Protein AF-V4XWU7-F1 (afdb_monomer_lite)

Structure (mmCIF, N/CA/C/O backbone):
data_AF-V4XWU7-F1
#
_entry.id   AF-V4XWU7-F1
#
loop_
_atom_site.group_PDB
_atom_site.id
_atom_site.type_symbol
_atom_site.label_atom_id
_atom_site.label_alt_id
_atom_site.label_comp_id
_atom_site.label_asym_id
_atom_site.label_entity_id
_atom_site.label_seq_id
_atom_site.pdbx_PDB_ins_code
_atom_site.Cartn_x
_atom_site.Cartn_y
_atom_site.Cartn_z
_atom_site.occupancy
_atom_site.B_iso_or_equiv
_atom_site.auth_seq_id
_atom_site.auth_comp_id
_atom_site.auth_asym_id
_atom_site.auth_atom_id
_atom_site.pdbx_PDB_model_num
ATOM 1 N N . MET A 1 1 ? 18.653 9.242 -9.261 1.00 86.69 1 MET A N 1
ATOM 2 C CA . MET A 1 1 ? 18.581 7.774 -9.126 1.00 86.69 1 MET A CA 1
ATOM 3 C C . MET A 1 1 ? 18.713 7.185 -10.512 1.00 86.69 1 MET A C 1
ATOM 5 O O . MET A 1 1 ? 18.090 7.749 -11.410 1.00 86.69 1 MET A O 1
ATOM 9 N N . PRO A 1 2 ? 19.564 6.170 -10.703 1.00 91.38 2 PRO A N 1
ATOM 10 C CA . PRO A 1 2 ? 19.744 5.544 -12.007 1.00 91.38 2 PRO A CA 1
ATOM 11 C C . PRO A 1 2 ? 18.453 4.851 -12.458 1.00 91.38 2 PRO A C 1
ATOM 13 O O . PRO A 1 2 ? 17.767 4.203 -11.669 1.00 91.38 2 PRO A O 1
ATOM 16 N N . ILE A 1 3 ? 18.109 5.056 -13.726 1.00 91.94 3 ILE A N 1
ATOM 17 C CA . ILE A 1 3 ? 17.060 4.306 -14.421 1.00 91.94 3 ILE A CA 1
ATOM 18 C C . ILE A 1 3 ? 17.580 2.880 -14.641 1.00 91.94 3 ILE A C 1
ATOM 20 O O . ILE A 1 3 ? 18.788 2.700 -14.802 1.00 91.94 3 ILE A O 1
ATOM 24 N N . ASP A 1 4 ? 16.691 1.889 -14.617 1.00 90.94 4 ASP A N 1
ATOM 25 C CA . ASP A 1 4 ? 17.085 0.498 -14.848 1.00 90.94 4 ASP A CA 1
ATOM 26 C C . ASP A 1 4 ? 17.698 0.348 -16.262 1.00 90.94 4 ASP A C 1
ATOM 28 O O . ASP A 1 4 ? 17.066 0.737 -17.251 1.00 90.94 4 ASP A O 1
ATOM 32 N N . PRO A 1 5 ? 18.938 -0.166 -16.389 1.00 86.56 5 PRO A N 1
ATOM 33 C CA . PRO A 1 5 ? 19.609 -0.297 -17.681 1.00 86.56 5 PRO A CA 1
ATOM 34 C C . PRO A 1 5 ? 18.972 -1.355 -18.594 1.00 86.56 5 PRO A C 1
ATOM 36 O O . PRO A 1 5 ? 19.267 -1.369 -19.787 1.00 86.56 5 PRO A O 1
ATOM 39 N N . SER A 1 6 ? 18.122 -2.234 -18.055 1.00 85.38 6 SER A N 1
ATOM 40 C CA . SER A 1 6 ? 17.373 -3.246 -18.805 1.00 85.38 6 SER A CA 1
ATOM 41 C C . SER A 1 6 ? 16.071 -2.721 -19.409 1.00 85.38 6 SER A C 1
ATOM 43 O O . SER A 1 6 ? 15.356 -3.485 -20.056 1.00 85.38 6 SER A O 1
ATOM 45 N N . LEU A 1 7 ? 15.750 -1.433 -19.224 1.00 86.75 7 LEU A N 1
ATOM 46 C CA . LEU A 1 7 ? 14.539 -0.873 -19.807 1.00 86.75 7 LEU A CA 1
ATOM 47 C C . LEU A 1 7 ? 14.526 -0.989 -21.331 1.00 86.75 7 LEU A C 1
ATOM 49 O O . LEU A 1 7 ? 15.561 -0.819 -21.979 1.00 86.75 7 LEU A O 1
ATOM 53 N N . PRO A 1 8 ? 13.340 -1.204 -21.920 1.00 74.50 8 PRO A N 1
ATOM 54 C CA . PRO A 1 8 ? 13.208 -1.499 -23.335 1.00 74.50 8 PRO A CA 1
ATOM 55 C C . PRO A 1 8 ? 13.230 -0.217 -24.171 1.00 74.50 8 PRO A C 1
ATOM 57 O O . PRO A 1 8 ? 12.230 0.203 -24.755 1.00 74.50 8 PRO A O 1
ATOM 60 N N . VAL A 1 9 ? 14.382 0.445 -24.181 1.00 77.25 9 VAL A N 1
ATOM 61 C CA . VAL A 1 9 ? 14.649 1.622 -25.007 1.00 77.25 9 VAL A CA 1
ATOM 62 C C . VAL A 1 9 ? 15.080 1.205 -26.406 1.00 77.25 9 VAL A C 1
ATOM 64 O O . VAL A 1 9 ? 15.796 0.221 -26.577 1.00 77.25 9 VAL A O 1
ATOM 67 N N . ASP A 1 10 ? 14.667 1.973 -27.413 1.00 74.00 10 ASP A N 1
ATOM 68 C CA . ASP A 1 10 ? 15.159 1.795 -28.778 1.00 74.00 10 ASP A CA 1
ATOM 69 C C . ASP A 1 10 ? 16.662 2.109 -28.821 1.00 74.00 10 ASP A C 1
ATOM 71 O O . ASP A 1 10 ? 17.042 3.256 -28.561 1.00 74.00 10 ASP A O 1
ATOM 75 N N . PRO A 1 11 ? 17.532 1.143 -29.171 1.00 74.56 11 PRO A N 1
ATOM 76 C CA . PRO A 1 11 ? 18.972 1.381 -29.248 1.00 74.56 11 PRO A CA 1
ATOM 77 C C . PRO A 1 11 ? 19.352 2.410 -30.326 1.00 74.56 11 PRO A C 1
ATOM 79 O O . PRO A 1 11 ? 20.454 2.956 -30.288 1.00 74.56 11 PRO A O 1
ATOM 82 N N . ASN A 1 12 ? 18.455 2.700 -31.275 1.00 76.19 12 ASN A N 1
ATOM 83 C CA . ASN A 1 12 ? 18.637 3.728 -32.299 1.00 76.19 12 ASN A CA 1
ATOM 84 C C . ASN A 1 12 ? 18.203 5.126 -31.834 1.00 76.19 12 ASN A C 1
ATOM 86 O O . ASN A 1 12 ? 18.390 6.092 -32.576 1.00 76.19 12 ASN A O 1
ATOM 90 N N . VAL A 1 13 ? 17.634 5.255 -30.630 1.00 76.00 13 VAL A N 1
ATOM 91 C CA . VAL A 1 13 ? 17.242 6.531 -30.023 1.00 76.00 13 VAL A CA 1
ATOM 92 C C . VAL A 1 13 ? 18.256 6.880 -28.928 1.00 76.00 13 VAL A C 1
ATOM 94 O O . VAL A 1 13 ? 18.185 6.335 -27.829 1.00 76.00 13 VAL A O 1
ATOM 97 N N . PRO A 1 14 ? 19.195 7.812 -29.185 1.00 72.44 14 PRO A N 1
ATOM 98 C CA . PRO A 1 14 ? 20.290 8.109 -28.256 1.00 72.44 14 PRO A CA 1
ATOM 99 C C . PRO A 1 14 ? 19.843 8.717 -26.919 1.00 72.44 14 PRO A C 1
ATOM 101 O O . PRO A 1 14 ? 20.587 8.661 -25.944 1.00 72.44 14 PRO A O 1
ATOM 104 N N . ASP A 1 15 ? 18.654 9.326 -26.884 1.00 79.88 15 ASP A N 1
ATOM 105 C CA . ASP A 1 15 ? 18.051 9.920 -25.691 1.00 79.88 15 ASP A CA 1
ATOM 106 C C . ASP A 1 15 ? 16.557 9.582 -25.647 1.00 79.88 15 ASP A C 1
ATOM 108 O O . ASP A 1 15 ? 15.714 10.234 -26.272 1.00 79.88 15 ASP A O 1
ATOM 112 N N . GLY A 1 16 ? 16.227 8.493 -24.956 1.00 80.31 16 GLY A N 1
ATOM 113 C CA . GLY A 1 16 ? 14.845 8.087 -24.753 1.00 80.31 16 GLY A CA 1
ATOM 114 C C . GLY A 1 16 ? 14.100 9.100 -23.879 1.00 80.31 16 GLY A C 1
ATOM 115 O O . GLY A 1 16 ? 14.550 9.462 -22.793 1.00 80.31 16 GLY A O 1
ATOM 116 N N . PHE A 1 17 ? 12.896 9.495 -24.299 1.00 85.94 17 PHE A N 1
ATOM 117 C CA . PHE A 1 17 ? 12.036 10.383 -23.507 1.00 85.94 17 PHE A CA 1
ATOM 118 C C . PHE A 1 17 ? 10.613 9.847 -23.343 1.00 85.94 17 PHE A C 1
ATOM 120 O O . PHE A 1 17 ? 10.107 9.764 -22.219 1.00 85.94 17 PHE A O 1
ATOM 127 N N . VAL A 1 18 ? 9.964 9.508 -24.461 1.00 84.38 18 VAL A N 1
ATOM 128 C CA . VAL A 1 18 ? 8.529 9.183 -24.522 1.00 84.38 18 VAL A CA 1
ATOM 129 C C . VAL A 1 18 ? 8.225 7.821 -23.904 1.00 84.38 18 VAL A C 1
ATOM 131 O O . VAL A 1 18 ? 7.369 7.697 -23.029 1.00 84.38 18 VAL A O 1
ATOM 134 N N . ASP A 1 19 ? 8.954 6.798 -24.332 1.00 81.44 19 ASP A N 1
ATOM 135 C CA . ASP A 1 19 ? 8.630 5.416 -24.006 1.00 81.44 19 ASP A CA 1
ATOM 136 C C . ASP A 1 19 ? 9.612 4.817 -23.030 1.00 81.44 19 ASP A C 1
ATOM 138 O O . ASP A 1 19 ? 10.815 5.008 -23.154 1.00 81.44 19 ASP A O 1
ATOM 142 N N . PHE A 1 20 ? 9.060 4.102 -22.050 1.00 83.94 20 PHE A N 1
ATOM 143 C CA . PHE A 1 20 ? 9.810 3.233 -21.143 1.00 83.94 20 PHE A CA 1
ATOM 144 C C . PHE A 1 20 ? 10.934 3.904 -20.340 1.00 83.94 20 PHE A C 1
ATOM 146 O O . PHE A 1 20 ? 11.674 3.233 -19.647 1.00 83.94 20 PHE A O 1
ATOM 153 N N . VAL A 1 21 ? 10.988 5.237 -20.335 1.00 86.62 21 VAL A N 1
ATOM 154 C CA . VAL A 1 21 ? 11.943 6.054 -19.573 1.00 86.62 21 VAL A CA 1
ATOM 155 C C . VAL A 1 21 ? 11.222 7.236 -18.915 1.00 86.62 21 VAL A C 1
ATOM 157 O O . VAL A 1 21 ? 10.139 7.061 -18.354 1.00 86.62 21 VAL A O 1
ATOM 160 N N . ARG A 1 22 ? 11.796 8.447 -18.969 1.00 87.75 22 ARG A N 1
ATOM 161 C CA . ARG A 1 22 ? 11.382 9.631 -18.210 1.00 87.75 22 ARG A CA 1
ATOM 162 C C . ARG A 1 22 ? 9.888 9.936 -18.269 1.00 87.75 22 ARG A C 1
ATOM 164 O O . ARG A 1 22 ? 9.239 9.939 -17.227 1.00 87.75 22 ARG A O 1
ATOM 171 N N . SER A 1 23 ? 9.330 10.214 -19.445 1.00 90.00 23 SER A N 1
ATOM 172 C CA . SER A 1 23 ? 7.902 10.556 -19.518 1.00 90.00 23 SER A CA 1
ATOM 173 C C . SER A 1 23 ? 6.999 9.323 -19.386 1.00 90.00 23 SER A C 1
ATOM 175 O O . SER A 1 23 ? 5.862 9.447 -18.926 1.00 90.00 23 SER A O 1
ATOM 177 N N . GLY A 1 24 ? 7.535 8.130 -19.674 1.00 89.62 24 GLY A N 1
ATOM 178 C CA . GLY A 1 24 ? 6.869 6.846 -19.479 1.00 89.62 24 GLY A CA 1
ATOM 179 C C . GLY A 1 24 ? 6.373 6.680 -18.044 1.00 89.62 24 GLY A C 1
ATOM 180 O O . GLY A 1 24 ? 5.162 6.687 -17.815 1.00 89.62 24 GLY A O 1
ATOM 181 N N . TYR A 1 25 ? 7.279 6.629 -17.060 1.00 93.62 25 TYR A N 1
ATOM 182 C CA . TYR A 1 25 ? 6.853 6.471 -15.664 1.00 93.62 25 TYR A CA 1
ATOM 183 C C . TYR A 1 25 ? 6.081 7.690 -15.149 1.00 93.62 25 TYR A C 1
ATOM 185 O O . TYR A 1 25 ? 5.123 7.529 -14.397 1.00 93.62 25 TYR A O 1
ATOM 193 N N . GLN A 1 26 ? 6.448 8.910 -15.563 1.00 94.94 26 GLN A N 1
ATOM 194 C CA . GLN A 1 26 ? 5.761 10.132 -15.123 1.00 94.94 26 GLN A CA 1
ATOM 195 C C . GLN A 1 26 ? 4.280 10.126 -15.511 1.00 94.94 26 GLN A C 1
ATOM 197 O O . GLN A 1 26 ? 3.432 10.479 -14.692 1.00 94.94 26 GLN A O 1
ATOM 202 N N . SER A 1 27 ? 3.964 9.685 -16.733 1.00 94.75 27 SER A N 1
ATOM 203 C CA . SER A 1 27 ? 2.581 9.555 -17.191 1.00 94.75 27 SER A CA 1
ATOM 204 C C . SER A 1 27 ? 1.817 8.481 -16.410 1.00 94.75 27 SER A C 1
ATOM 206 O O . SER A 1 27 ? 0.664 8.697 -16.036 1.00 94.75 27 SER A O 1
ATOM 208 N N . LEU A 1 28 ? 2.472 7.359 -16.087 1.00 95.69 28 LEU A N 1
ATOM 209 C CA . LEU A 1 28 ? 1.859 6.255 -15.353 1.00 95.69 28 LEU A CA 1
ATOM 210 C C . LEU A 1 28 ? 1.545 6.622 -13.900 1.00 95.69 28 LEU A C 1
ATOM 212 O O . LEU A 1 28 ? 0.450 6.312 -13.442 1.00 95.69 28 LEU A O 1
ATOM 216 N N . LEU A 1 29 ? 2.444 7.318 -13.193 1.00 95.38 29 LEU A N 1
ATOM 217 C CA . LEU A 1 29 ? 2.278 7.647 -11.766 1.00 95.38 29 LEU A CA 1
ATOM 218 C C . LEU A 1 29 ? 0.993 8.431 -11.458 1.00 95.38 29 LEU A C 1
ATOM 220 O O . LEU A 1 29 ? 0.392 8.232 -10.403 1.00 95.38 29 LEU A O 1
ATOM 224 N N . GLY A 1 30 ? 0.581 9.321 -12.364 1.00 93.12 30 GLY A N 1
ATOM 225 C CA . GLY A 1 30 ? -0.702 10.023 -12.273 1.00 93.12 30 GLY A CA 1
ATOM 226 C C . GLY A 1 30 ? -1.835 9.293 -12.999 1.00 93.12 30 GLY A C 1
ATOM 227 O O . GLY A 1 30 ? -2.954 9.219 -12.491 1.00 93.12 30 GLY A O 1
ATOM 228 N N . GLY A 1 31 ? -1.552 8.732 -14.179 1.00 95.44 31 GLY A N 1
ATOM 229 C CA . GLY A 1 31 ? -2.554 8.127 -15.060 1.00 95.44 31 GLY A CA 1
ATOM 230 C C . GLY A 1 31 ? -3.194 6.852 -14.509 1.00 95.44 31 GLY A C 1
ATOM 231 O O . GLY A 1 31 ? -4.349 6.567 -14.818 1.00 95.44 31 GLY A O 1
ATOM 232 N N . ILE A 1 32 ? -2.494 6.111 -13.644 1.00 97.31 32 ILE A N 1
ATOM 233 C CA . ILE A 1 32 ? -3.005 4.861 -13.062 1.00 97.31 32 ILE A CA 1
ATOM 234 C C . ILE A 1 32 ? -4.132 5.073 -12.035 1.00 97.31 32 ILE A C 1
ATOM 236 O O . ILE A 1 32 ? -4.815 4.109 -11.671 1.00 97.31 32 ILE A O 1
ATOM 240 N N . PHE A 1 33 ? -4.365 6.317 -11.585 1.00 96.69 33 PHE A N 1
ATOM 241 C CA . PHE A 1 33 ? -5.225 6.613 -10.437 1.00 96.69 33 PHE A CA 1
ATOM 242 C C . PHE A 1 33 ? -6.624 6.008 -10.527 1.00 96.69 33 PHE A C 1
ATOM 244 O O . PHE A 1 33 ? -7.059 5.295 -9.623 1.00 96.69 33 PHE A O 1
ATOM 251 N N . GLN A 1 34 ? -7.321 6.259 -11.636 1.00 96.81 34 GLN A N 1
ATOM 252 C CA . GLN A 1 34 ? -8.695 5.788 -11.819 1.00 96.81 34 GLN A CA 1
ATOM 253 C C . GLN A 1 34 ? -8.774 4.258 -11.786 1.00 96.81 34 GLN A C 1
ATOM 255 O O . GLN A 1 34 ? -9.641 3.697 -11.119 1.00 96.81 34 GLN A O 1
ATOM 260 N N . THR A 1 35 ? -7.828 3.571 -12.430 1.00 96.50 35 THR A N 1
ATOM 261 C CA . THR A 1 35 ? -7.795 2.106 -12.491 1.00 96.50 35 THR A CA 1
ATOM 262 C C . THR A 1 35 ? -7.664 1.492 -11.099 1.00 96.50 35 THR A C 1
ATOM 264 O O . THR A 1 35 ? -8.468 0.638 -10.714 1.00 96.50 35 THR A O 1
ATOM 267 N N . HIS A 1 36 ? -6.692 1.946 -10.303 1.00 96.75 36 HIS A N 1
ATOM 268 C CA . HIS A 1 36 ? -6.470 1.357 -8.983 1.00 96.75 36 HIS A CA 1
ATOM 269 C C . HIS A 1 36 ? -7.502 1.825 -7.943 1.00 96.75 36 HIS A C 1
ATOM 271 O O . HIS A 1 36 ? -7.884 1.055 -7.057 1.00 96.75 36 HIS A O 1
ATOM 277 N N . ALA A 1 37 ? -8.016 3.055 -8.059 1.00 97.12 37 ALA A N 1
ATOM 278 C CA . ALA A 1 37 ? -9.082 3.554 -7.194 1.00 97.12 37 ALA A CA 1
ATOM 279 C C . ALA A 1 37 ? -10.394 2.789 -7.420 1.00 97.12 37 ALA A C 1
ATOM 281 O O . ALA A 1 37 ? -11.034 2.388 -6.446 1.00 97.12 37 ALA A O 1
ATOM 282 N N . HIS A 1 38 ? -10.765 2.506 -8.674 1.00 97.38 38 HIS A N 1
ATOM 283 C CA . HIS A 1 38 ? -11.950 1.705 -8.990 1.00 97.38 38 HIS A CA 1
ATOM 284 C C . HIS A 1 38 ? -11.868 0.289 -8.422 1.00 97.38 38 HIS A C 1
ATOM 286 O O . HIS A 1 38 ? -12.838 -0.178 -7.823 1.00 97.38 38 HIS A O 1
ATOM 292 N N . ALA A 1 39 ? -10.712 -0.372 -8.529 1.00 95.31 39 ALA A N 1
ATOM 293 C CA . ALA A 1 39 ? -10.517 -1.683 -7.917 1.00 95.31 39 ALA A CA 1
ATOM 294 C C . ALA A 1 39 ? -10.698 -1.622 -6.389 1.00 95.31 39 ALA A C 1
ATOM 296 O O . ALA A 1 39 ? -11.457 -2.409 -5.817 1.00 95.31 39 ALA A O 1
ATOM 297 N N . ALA A 1 40 ? -10.080 -0.639 -5.722 1.00 97.19 40 ALA A N 1
ATOM 298 C CA . ALA A 1 40 ? -10.254 -0.441 -4.284 1.00 97.19 40 ALA A CA 1
ATOM 299 C C . ALA A 1 40 ? -11.730 -0.201 -3.911 1.00 97.19 40 ALA A C 1
ATOM 301 O O . ALA A 1 40 ? -12.226 -0.793 -2.951 1.00 97.19 40 ALA A O 1
ATOM 302 N N . TRP A 1 41 ? -12.451 0.623 -4.678 1.00 98.25 41 TRP A N 1
ATOM 303 C CA . TRP A 1 41 ? -13.871 0.913 -4.447 1.00 98.25 41 TRP A CA 1
ATOM 304 C C . TRP A 1 41 ? -14.762 -0.307 -4.653 1.00 98.25 41 TRP A C 1
ATOM 306 O O . TRP A 1 41 ? -15.678 -0.535 -3.859 1.00 98.25 41 TRP A O 1
ATOM 316 N N . TYR A 1 42 ? -14.479 -1.117 -5.673 1.00 97.50 42 TYR A N 1
ATOM 317 C CA . TYR A 1 42 ? -15.190 -2.366 -5.907 1.00 97.50 42 TYR A CA 1
ATOM 318 C C . TYR A 1 42 ? -15.059 -3.297 -4.698 1.00 97.50 42 TYR A C 1
ATOM 320 O O . TYR A 1 42 ? -16.068 -3.749 -4.151 1.00 97.50 42 TYR A O 1
ATOM 328 N N . HIS A 1 43 ? -13.839 -3.504 -4.201 1.00 96.25 43 HIS A N 1
ATOM 329 C CA . HIS A 1 43 ? -13.615 -4.326 -3.013 1.00 96.25 43 HIS A CA 1
ATOM 330 C C . HIS A 1 43 ? -14.293 -3.759 -1.764 1.00 96.25 43 HIS A C 1
ATOM 332 O O . HIS A 1 43 ? -14.954 -4.503 -1.035 1.00 96.25 43 HIS A O 1
ATOM 338 N N . LYS A 1 44 ? -14.206 -2.443 -1.547 1.00 98.12 44 LYS A N 1
ATOM 339 C CA . LYS A 1 44 ? -14.847 -1.782 -0.403 1.00 98.12 44 LYS A CA 1
ATOM 340 C C . LYS A 1 44 ? -16.356 -1.997 -0.395 1.00 98.12 44 LYS A C 1
ATOM 342 O O . LYS A 1 44 ? -16.900 -2.431 0.617 1.00 98.12 44 LYS A O 1
ATOM 347 N N . TRP A 1 45 ? -17.031 -1.718 -1.506 1.00 98.12 45 TRP A N 1
ATOM 348 C CA . TRP A 1 45 ? -18.492 -1.618 -1.530 1.00 98.12 45 TRP A CA 1
ATOM 349 C C . TRP A 1 45 ? -19.195 -2.875 -2.026 1.00 98.12 45 TRP A C 1
ATOM 351 O O . TRP A 1 45 ? -20.222 -3.275 -1.472 1.00 98.12 45 TRP A O 1
ATOM 361 N N . ARG A 1 46 ? -18.662 -3.509 -3.070 1.00 97.88 46 ARG A N 1
ATOM 362 C CA . ARG A 1 46 ? -19.317 -4.645 -3.727 1.00 97.88 46 ARG A CA 1
ATOM 363 C C . ARG A 1 46 ? -18.973 -5.963 -3.058 1.00 97.88 46 ARG A C 1
ATOM 365 O O . ARG A 1 46 ? -19.849 -6.818 -2.967 1.00 97.88 46 ARG A O 1
ATOM 372 N N . VAL A 1 47 ? -17.766 -6.083 -2.509 1.00 96.12 47 VAL A N 1
ATOM 373 C CA . VAL A 1 47 ? -17.297 -7.335 -1.905 1.00 96.12 47 VAL A CA 1
ATOM 374 C C . VAL A 1 47 ? -17.391 -7.296 -0.378 1.00 96.12 47 VAL A C 1
ATOM 376 O O . VAL A 1 47 ? -18.258 -7.953 0.191 1.00 96.12 47 VAL A O 1
ATOM 379 N N . HIS A 1 48 ? -16.540 -6.515 0.294 1.00 96.56 48 HIS A N 1
ATOM 380 C CA . HIS A 1 48 ? -16.222 -6.770 1.703 1.00 96.56 48 HIS A CA 1
ATOM 381 C C . HIS A 1 48 ? -17.023 -5.942 2.711 1.00 96.56 48 HIS A C 1
ATOM 383 O O . HIS A 1 48 ? -17.373 -6.468 3.762 1.00 96.56 48 HIS A O 1
ATOM 389 N N . ARG A 1 49 ? -17.284 -4.652 2.442 1.00 97.88 49 ARG A N 1
ATOM 390 C CA . ARG A 1 49 ? -18.000 -3.730 3.357 1.00 97.88 49 ARG A CA 1
ATOM 391 C C . ARG A 1 49 ? -17.503 -3.796 4.812 1.00 97.88 49 ARG A C 1
ATOM 393 O O . ARG A 1 49 ? -18.282 -3.735 5.758 1.00 97.88 49 ARG A O 1
ATOM 400 N N . ARG A 1 50 ? -16.185 -3.944 4.988 1.00 97.75 50 ARG A N 1
ATOM 401 C CA . ARG A 1 50 ? -15.554 -4.120 6.304 1.00 97.75 50 ARG A CA 1
ATOM 402 C C . ARG A 1 50 ? -15.713 -2.850 7.162 1.00 97.75 50 ARG A C 1
ATOM 404 O O . ARG A 1 50 ? -15.383 -1.776 6.643 1.00 97.75 50 ARG A O 1
ATOM 411 N N . PRO A 1 51 ? -16.129 -2.956 8.443 1.00 97.94 51 PRO A N 1
ATOM 412 C CA . PRO A 1 51 ? -16.121 -1.822 9.374 1.00 97.94 51 PRO A CA 1
ATOM 413 C C . PRO A 1 51 ? -14.697 -1.291 9.574 1.00 97.94 51 PRO A C 1
ATOM 415 O O . PRO A 1 51 ? -13.730 -2.014 9.317 1.00 97.94 51 PRO A O 1
ATOM 418 N N . ARG A 1 52 ? -14.554 -0.037 9.998 1.00 98.62 52 ARG A N 1
ATOM 419 C CA . ARG A 1 52 ? -13.265 0.577 10.322 1.00 98.62 52 ARG A CA 1
ATOM 420 C C . ARG A 1 52 ? -12.844 0.206 11.752 1.00 98.62 52 ARG A C 1
ATOM 422 O O . ARG A 1 52 ? -13.618 -0.368 12.529 1.00 98.62 52 ARG A O 1
ATOM 429 N N . PRO A 1 53 ? -11.577 0.478 12.114 1.00 98.38 53 PRO A N 1
ATOM 430 C CA . PRO A 1 53 ? -11.107 0.206 13.466 1.00 98.38 53 PRO A CA 1
ATOM 431 C C . PRO A 1 53 ? -11.878 0.975 14.545 1.00 98.38 53 PRO A C 1
ATOM 433 O O . PRO A 1 53 ? -12.046 0.443 15.639 1.00 98.38 53 PRO A O 1
ATOM 436 N N . GLU A 1 54 ? -12.384 2.174 14.249 1.00 98.25 54 GLU A N 1
ATOM 437 C CA . GLU A 1 54 ? -13.146 2.987 15.204 1.00 98.25 54 GLU A CA 1
ATOM 438 C C . GLU A 1 54 ? -14.512 2.389 15.561 1.00 98.25 54 GLU A C 1
ATOM 440 O O . GLU A 1 54 ? -14.844 2.341 16.746 1.00 98.25 54 GLU A O 1
ATOM 445 N N . GLU A 1 55 ? -15.270 1.821 14.612 1.00 97.75 55 GLU A N 1
ATOM 446 C CA . GLU A 1 55 ? -16.535 1.156 14.954 1.00 97.75 55 GLU A CA 1
ATOM 447 C C . GLU A 1 55 ? -16.278 -0.162 15.682 1.00 97.75 55 GLU A C 1
ATOM 449 O O . GLU A 1 55 ? -17.036 -0.527 16.581 1.00 97.75 55 GLU A O 1
ATOM 454 N N . TYR A 1 56 ? -15.194 -0.875 15.350 1.00 97.56 56 TYR A N 1
ATOM 455 C CA . TYR A 1 56 ? -14.793 -2.044 16.134 1.00 97.56 56 TYR A CA 1
ATOM 456 C C . TYR A 1 56 ? -14.384 -1.647 17.564 1.00 97.56 56 TYR A C 1
ATOM 458 O O . TYR A 1 56 ? -14.781 -2.314 18.517 1.00 97.56 56 TYR A O 1
ATOM 466 N N . GLY A 1 57 ? -13.667 -0.532 17.736 1.00 97.38 57 GLY A N 1
ATOM 467 C CA . GLY A 1 57 ? -13.361 0.057 19.044 1.00 97.38 57 GLY A CA 1
ATOM 468 C C . GLY A 1 57 ? -14.618 0.448 19.829 1.00 97.38 57 GLY A C 1
ATOM 469 O O . GLY A 1 57 ? -14.687 0.206 21.031 1.00 97.38 57 GLY A O 1
ATOM 470 N N . GLY A 1 58 ? -15.652 0.955 19.151 1.00 97.62 58 GLY A N 1
ATOM 471 C CA . GLY A 1 58 ? -16.976 1.184 19.737 1.00 97.62 58 GLY A CA 1
ATOM 472 C C . GLY A 1 58 ? -17.609 -0.095 20.290 1.00 97.62 58 GLY A C 1
ATOM 473 O O . GLY A 1 58 ? -18.104 -0.110 21.415 1.00 97.62 58 GLY A O 1
ATOM 474 N N . ARG A 1 59 ? -17.523 -1.209 19.553 1.00 97.81 59 ARG A N 1
ATOM 475 C CA . ARG A 1 59 ? -18.005 -2.516 20.040 1.00 97.81 59 ARG A CA 1
ATOM 476 C C . ARG A 1 59 ? -17.250 -2.969 21.286 1.00 97.81 59 ARG A C 1
ATOM 478 O O . ARG A 1 59 ? -17.884 -3.393 22.246 1.00 97.81 59 ARG A O 1
ATOM 485 N N . VAL A 1 60 ? -15.921 -2.830 21.298 1.00 97.75 60 VAL A N 1
ATOM 486 C CA . VAL A 1 60 ? -15.096 -3.129 22.483 1.00 97.75 60 VAL A CA 1
ATOM 487 C C . VAL A 1 60 ? -15.533 -2.279 23.675 1.00 97.75 60 VAL A C 1
ATOM 489 O O . VAL A 1 60 ? -15.707 -2.811 24.766 1.00 97.75 60 VAL A O 1
ATOM 492 N N . TYR A 1 61 ? -15.764 -0.982 23.473 1.00 97.38 61 TYR A N 1
ATOM 493 C CA . TYR A 1 61 ? -16.254 -0.093 24.523 1.00 97.38 61 TYR A CA 1
ATOM 494 C C . TYR A 1 61 ? -17.586 -0.564 25.118 1.00 97.38 61 TYR A C 1
ATOM 496 O O . TYR A 1 61 ? -17.722 -0.611 26.339 1.00 97.38 61 TYR A O 1
ATOM 504 N N . HIS A 1 62 ? -18.545 -0.955 24.279 1.00 97.81 62 HIS A N 1
ATOM 505 C CA . HIS A 1 62 ? -19.844 -1.452 24.735 1.00 97.81 62 HIS A CA 1
ATOM 506 C C . HIS A 1 62 ? -19.736 -2.754 25.533 1.00 97.81 62 HIS A C 1
ATOM 508 O O . HIS A 1 62 ? -20.375 -2.885 26.575 1.00 97.81 62 HIS A O 1
ATOM 514 N N . VAL A 1 63 ? -18.897 -3.689 25.078 1.00 97.12 63 VAL A N 1
ATOM 515 C CA . VAL A 1 63 ? -18.629 -4.943 25.800 1.00 97.12 63 VAL A CA 1
ATOM 516 C C . VAL A 1 63 ? -17.975 -4.660 27.156 1.00 97.12 63 VAL A C 1
ATOM 518 O O . VAL A 1 63 ? -18.423 -5.180 28.170 1.00 97.12 63 VAL A O 1
ATOM 521 N N . MET A 1 64 ? -16.963 -3.788 27.198 1.00 95.12 64 MET A N 1
ATOM 522 C CA . MET A 1 64 ? -16.214 -3.458 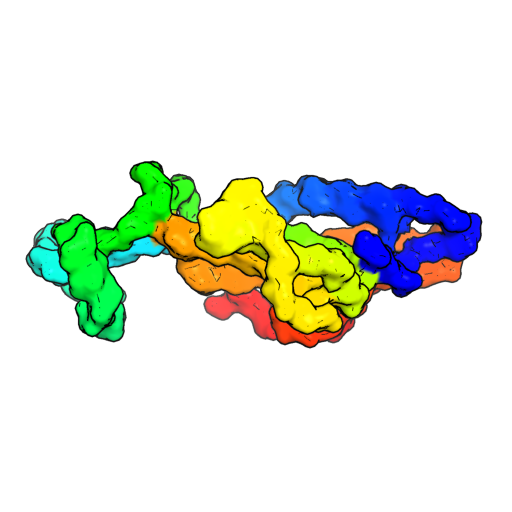28.420 1.00 95.12 64 MET A CA 1
ATOM 523 C C . MET A 1 64 ? -17.020 -2.677 29.467 1.00 95.12 64 MET A C 1
ATOM 525 O O . MET A 1 64 ? -16.619 -2.647 30.627 1.00 95.12 64 MET A O 1
ATOM 529 N N . ASN A 1 65 ? -18.100 -2.004 29.062 1.00 95.38 65 ASN A N 1
ATOM 530 C CA . ASN A 1 65 ? -18.997 -1.276 29.964 1.00 95.38 65 ASN A CA 1
ATOM 531 C C . ASN A 1 65 ? -20.331 -2.000 30.179 1.00 95.38 65 ASN A C 1
ATOM 533 O O . ASN A 1 65 ? -21.261 -1.387 30.694 1.00 95.38 65 ASN A O 1
ATOM 537 N N . GLU A 1 66 ? -20.432 -3.266 29.759 1.00 96.56 66 GLU A N 1
ATOM 538 C CA . GLU A 1 66 ? -21.602 -4.119 30.002 1.00 96.56 66 GLU A CA 1
ATOM 539 C C . GLU A 1 66 ? -22.922 -3.476 29.532 1.00 96.56 66 GLU A C 1
ATOM 541 O O . GLU A 1 66 ? -23.976 -3.643 30.138 1.00 96.56 66 GLU A O 1
ATOM 546 N N . THR A 1 67 ? -22.873 -2.703 28.441 1.00 97.69 67 THR A N 1
ATOM 547 C CA . THR A 1 67 ? -24.057 -1.990 27.938 1.00 97.69 67 THR A CA 1
ATOM 548 C C . THR A 1 67 ? -25.036 -2.942 27.251 1.00 97.69 67 THR A C 1
ATOM 550 O O . THR A 1 67 ? -24.618 -3.948 26.675 1.00 97.69 67 THR A O 1
ATOM 553 N N . GLU A 1 68 ? -26.312 -2.569 27.199 1.00 97.38 68 GLU A N 1
ATOM 554 C CA . GLU A 1 68 ? -27.331 -3.252 26.396 1.00 97.38 68 GLU A CA 1
ATOM 555 C C . GLU A 1 68 ? -27.558 -2.542 25.050 1.00 97.38 68 GLU A C 1
ATOM 557 O O . GLU A 1 68 ? -27.637 -1.314 24.988 1.00 97.38 68 GLU A O 1
ATOM 562 N N . ILE A 1 69 ? -27.681 -3.313 23.965 1.00 94.81 69 ILE A N 1
ATOM 563 C CA . ILE A 1 69 ? -27.952 -2.840 22.599 1.00 94.81 69 ILE A CA 1
ATOM 564 C C . ILE A 1 69 ? -29.165 -3.598 22.059 1.00 94.81 69 ILE A C 1
ATOM 566 O O . ILE A 1 69 ? -29.123 -4.820 21.931 1.00 94.81 69 ILE A O 1
ATOM 570 N N . ASP A 1 70 ? -30.236 -2.876 21.723 1.00 93.31 70 ASP A N 1
ATOM 571 C CA . ASP A 1 70 ? -31.521 -3.446 21.285 1.00 93.31 70 ASP A CA 1
ATOM 572 C C . ASP A 1 70 ? -32.081 -4.509 22.259 1.00 93.31 70 ASP A C 1
ATOM 574 O O . ASP A 1 70 ? -32.646 -5.518 21.842 1.00 93.31 70 ASP A O 1
ATOM 578 N N . GLY A 1 71 ? -31.896 -4.299 23.569 1.00 94.19 71 GLY A N 1
ATOM 579 C CA . GLY A 1 71 ? -32.365 -5.212 24.621 1.00 94.19 71 GLY A CA 1
ATOM 580 C C . GLY A 1 71 ? -31.523 -6.480 24.809 1.00 94.19 71 GLY A C 1
ATOM 581 O O . GLY A 1 71 ? -31.991 -7.419 25.446 1.00 94.19 71 GLY A O 1
ATOM 582 N N . GLN A 1 72 ? -30.307 -6.532 24.253 1.00 95.88 72 GLN A N 1
ATOM 583 C CA . GLN A 1 72 ? -29.355 -7.635 24.441 1.00 95.88 72 GLN A CA 1
ATOM 584 C C . GLN A 1 72 ? -28.027 -7.124 25.018 1.00 95.88 72 GLN A C 1
ATOM 586 O O . GLN A 1 72 ? -27.567 -6.056 24.598 1.00 95.88 72 GLN A O 1
ATOM 591 N N . PRO A 1 73 ? -27.356 -7.873 25.914 1.00 97.38 73 PRO A N 1
ATOM 592 C CA . PRO A 1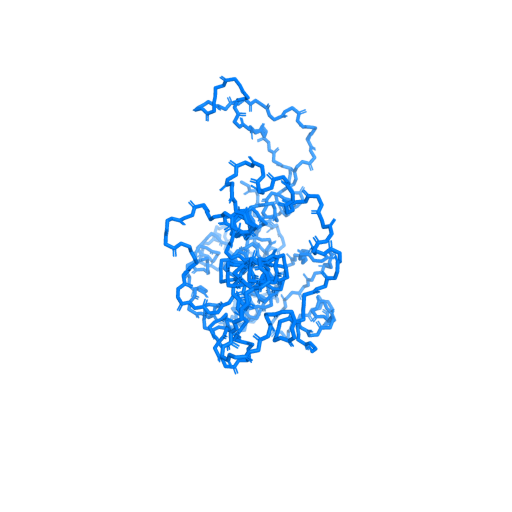 73 ? -26.013 -7.528 26.366 1.00 97.38 73 PRO A CA 1
ATOM 593 C C . PRO A 1 73 ? -25.039 -7.390 25.188 1.00 97.38 73 PRO A C 1
ATOM 595 O O . PRO A 1 73 ? -24.993 -8.233 24.289 1.00 97.38 73 PRO A O 1
ATOM 598 N N . ALA A 1 74 ? -24.200 -6.352 25.196 1.00 97.31 74 ALA A N 1
ATOM 599 C CA . ALA A 1 74 ? -23.241 -6.108 24.116 1.00 97.31 74 ALA A CA 1
ATOM 600 C C . ALA A 1 74 ? -22.288 -7.292 23.875 1.00 97.31 74 ALA A C 1
ATOM 602 O O . ALA A 1 74 ? -21.896 -7.534 22.732 1.00 97.31 74 ALA A O 1
ATOM 603 N N . ALA A 1 75 ? -21.945 -8.040 24.930 1.00 96.12 75 ALA A N 1
ATOM 604 C CA . ALA A 1 75 ? -21.103 -9.234 24.855 1.00 96.12 75 ALA A CA 1
ATOM 605 C C . ALA A 1 75 ? -21.737 -10.379 24.042 1.00 96.12 75 ALA A C 1
ATOM 607 O O . ALA A 1 75 ? -21.015 -11.144 23.408 1.00 96.12 75 ALA A O 1
ATOM 608 N N . GLU A 1 76 ? -23.069 -10.477 24.010 1.00 95.25 76 GLU A N 1
ATOM 609 C CA . GLU A 1 76 ? -23.783 -11.476 23.203 1.00 95.25 76 GLU A CA 1
ATOM 610 C C . GLU A 1 76 ? -23.888 -11.045 21.735 1.00 95.25 76 GLU A C 1
ATOM 612 O O . GLU A 1 76 ? -23.847 -11.873 20.825 1.00 95.25 76 GLU A O 1
ATOM 617 N N . ARG A 1 77 ? -23.974 -9.733 21.488 1.00 95.31 77 ARG A N 1
ATOM 618 C CA . ARG A 1 77 ? -24.095 -9.169 20.137 1.00 95.31 77 ARG A CA 1
ATOM 619 C C . ARG A 1 77 ? -22.763 -9.083 19.393 1.00 95.31 77 ARG A C 1
ATOM 621 O O . ARG A 1 77 ? -22.725 -9.232 18.170 1.00 95.31 77 ARG A O 1
ATOM 628 N N . TYR A 1 78 ? -21.675 -8.783 20.099 1.00 95.38 78 TYR A N 1
ATOM 629 C CA . TYR A 1 78 ? -20.366 -8.535 19.500 1.00 95.38 78 TYR A CA 1
ATOM 630 C C . TYR A 1 78 ? -19.344 -9.576 19.965 1.00 95.38 78 TYR A C 1
ATOM 632 O O . TYR A 1 78 ? -18.785 -9.430 21.052 1.00 95.38 78 TYR A O 1
ATOM 640 N N . PRO A 1 79 ? -19.024 -10.590 19.136 1.00 92.00 79 PRO A N 1
ATOM 641 C CA . PRO A 1 79 ? -17.986 -11.556 19.472 1.00 92.00 79 PRO A CA 1
ATOM 642 C C . PRO A 1 79 ? -16.608 -10.890 19.359 1.00 92.00 79 PRO A C 1
ATOM 644 O O . PRO A 1 79 ? -16.036 -10.781 18.272 1.00 92.00 79 PRO A O 1
ATOM 647 N N . ILE A 1 80 ? -16.086 -10.408 20.486 1.00 95.94 80 ILE A N 1
ATOM 648 C CA . ILE A 1 80 ? -14.744 -9.830 20.588 1.00 95.94 80 ILE A CA 1
ATOM 649 C C . ILE A 1 80 ? -13.791 -10.893 21.128 1.00 95.94 80 ILE A C 1
ATOM 651 O O . ILE A 1 80 ? -14.052 -11.514 22.153 1.00 95.94 80 ILE A O 1
ATOM 655 N N . HIS A 1 81 ? -12.665 -11.092 20.442 1.00 95.31 81 HIS A N 1
ATOM 656 C CA . HIS A 1 81 ? -11.659 -12.056 20.877 1.00 95.31 81 HIS A CA 1
ATOM 657 C C . HIS A 1 81 ? -11.087 -11.693 22.255 1.00 95.31 81 HIS A C 1
ATOM 659 O O . HIS A 1 81 ? -10.729 -10.536 22.500 1.00 95.31 81 HIS A O 1
ATOM 665 N N . GLN A 1 82 ? -10.942 -12.693 23.128 1.00 94.88 82 GLN A N 1
ATOM 666 C CA . GLN A 1 82 ? -10.565 -12.474 24.523 1.00 94.88 82 GLN A CA 1
ATOM 667 C C . GLN A 1 82 ? -9.168 -11.855 24.679 1.00 94.88 82 GLN A C 1
ATOM 669 O O . GLN A 1 82 ? -8.964 -11.042 25.574 1.00 94.88 82 GLN A O 1
ATOM 674 N N . ASP A 1 83 ? -8.232 -12.150 23.772 1.00 95.94 83 ASP A N 1
ATOM 675 C CA . ASP A 1 83 ? -6.902 -11.515 23.765 1.00 95.94 83 ASP A CA 1
ATOM 676 C C . ASP A 1 83 ? -6.967 -9.989 23.655 1.00 95.94 83 ASP A C 1
ATOM 678 O O . ASP A 1 83 ? -6.129 -9.293 24.226 1.00 95.94 83 ASP A O 1
ATOM 682 N N . LEU A 1 84 ? -7.961 -9.451 22.936 1.00 94.94 84 LEU A N 1
ATOM 683 C CA . LEU A 1 84 ? -8.149 -8.007 22.862 1.00 94.94 84 LEU A CA 1
ATOM 684 C C . LEU A 1 84 ? -8.755 -7.473 24.160 1.00 94.94 84 LEU A C 1
ATOM 686 O O . LEU A 1 84 ? -8.254 -6.479 24.677 1.00 94.94 84 LEU A O 1
ATOM 690 N N . ILE A 1 85 ? -9.782 -8.140 24.697 1.00 95.38 85 ILE A N 1
ATOM 691 C CA . ILE A 1 85 ? -10.431 -7.767 25.967 1.00 95.38 85 ILE A CA 1
ATOM 692 C C . ILE A 1 85 ? -9.422 -7.755 27.124 1.00 95.38 85 ILE A C 1
ATOM 694 O O . ILE A 1 85 ? -9.411 -6.835 27.938 1.00 95.38 85 ILE A O 1
ATOM 698 N N . ASN A 1 86 ? -8.521 -8.734 27.150 1.00 94.88 86 ASN A N 1
ATOM 699 C CA . ASN A 1 86 ? -7.493 -8.879 28.176 1.00 94.88 86 ASN A CA 1
ATOM 700 C C . ASN A 1 86 ? -6.206 -8.098 27.856 1.00 94.88 86 ASN A C 1
ATOM 702 O O . ASN A 1 86 ? -5.216 -8.219 28.578 1.00 94.88 86 ASN A O 1
ATOM 706 N N . SER A 1 87 ? -6.177 -7.324 26.769 1.00 96.38 87 SER A N 1
ATOM 707 C CA . SER A 1 87 ? -4.961 -6.650 26.325 1.00 96.38 87 SER A CA 1
ATOM 708 C C . SER A 1 87 ? -4.560 -5.514 27.264 1.00 96.38 87 SER A C 1
ATOM 710 O O . SER A 1 87 ? -5.365 -4.640 27.598 1.00 96.38 87 SER A O 1
ATOM 712 N N . ASN A 1 88 ? -3.259 -5.425 27.559 1.00 97.00 88 ASN A N 1
ATOM 713 C CA . ASN A 1 88 ? -2.668 -4.255 28.213 1.00 97.00 88 ASN A CA 1
ATOM 714 C C . ASN A 1 88 ? -2.931 -2.952 27.438 1.00 97.00 88 ASN A C 1
ATOM 716 O O . ASN A 1 88 ? -2.955 -1.881 28.034 1.00 97.00 88 ASN A O 1
ATOM 720 N N . ALA A 1 89 ? -3.173 -3.017 26.123 1.00 94.62 89 ALA A N 1
ATOM 721 C CA . ALA A 1 89 ? -3.501 -1.831 25.338 1.00 94.62 89 ALA A CA 1
ATOM 722 C C . ALA A 1 89 ? -4.798 -1.158 25.819 1.00 94.62 89 ALA A C 1
ATOM 724 O O . ALA A 1 89 ? -4.853 0.066 25.884 1.00 94.62 89 ALA A O 1
ATOM 725 N N . LEU A 1 90 ? -5.826 -1.925 26.206 1.00 95.94 90 LEU A N 1
ATOM 726 C CA . LEU A 1 90 ? -7.089 -1.349 26.680 1.00 95.94 90 LEU A CA 1
ATOM 727 C C . LEU A 1 90 ? -6.931 -0.666 28.039 1.00 95.94 90 LEU A C 1
ATOM 729 O O . LEU A 1 90 ? -7.478 0.419 28.247 1.00 95.94 90 LEU A O 1
ATOM 733 N N . SER A 1 91 ? -6.167 -1.274 28.951 1.00 95.31 91 SER A N 1
ATOM 734 C CA . SER A 1 91 ? -5.913 -0.685 30.267 1.00 95.31 91 SER A CA 1
ATOM 735 C C . SER A 1 91 ? -5.072 0.590 30.155 1.00 95.31 91 SER A C 1
ATOM 737 O O . SER A 1 91 ? -5.402 1.588 30.793 1.00 95.31 91 SER A O 1
ATOM 739 N N . GLU A 1 92 ? -4.054 0.608 29.291 1.00 96.75 92 GLU A N 1
ATOM 740 C CA . GLU A 1 92 ? -3.245 1.801 29.024 1.00 96.75 92 GLU A CA 1
ATOM 741 C C . GLU A 1 92 ? -4.044 2.916 28.335 1.00 96.75 92 GLU A C 1
ATOM 743 O O . GLU A 1 92 ? -3.934 4.077 28.733 1.00 96.75 92 GLU A O 1
ATOM 748 N N . THR A 1 93 ? -4.910 2.589 27.370 1.00 95.94 93 THR A N 1
ATOM 749 C CA . THR A 1 93 ? -5.822 3.570 26.760 1.00 95.94 93 THR A CA 1
ATOM 750 C C . THR A 1 93 ? -6.759 4.165 27.811 1.00 95.94 93 THR A C 1
ATOM 752 O O . THR A 1 93 ? -6.823 5.387 27.946 1.00 95.94 93 THR A O 1
ATOM 755 N N . LYS A 1 94 ? -7.402 3.333 28.643 1.00 96.38 94 LYS A N 1
ATOM 756 C CA . LYS A 1 94 ? -8.301 3.813 29.705 1.00 96.38 94 LYS A CA 1
ATOM 757 C C . LYS A 1 94 ? -7.586 4.715 30.711 1.00 96.38 94 LYS A C 1
ATOM 759 O O . LYS A 1 94 ? -8.161 5.714 31.124 1.00 96.38 94 LYS A O 1
ATOM 764 N N . LYS A 1 95 ? -6.332 4.421 31.069 1.00 97.56 95 LYS A N 1
ATOM 765 C CA . LYS A 1 95 ? -5.526 5.291 31.947 1.00 97.56 95 LYS A CA 1
ATOM 766 C C . LYS A 1 95 ? -5.218 6.652 31.315 1.00 97.56 95 LYS A C 1
ATOM 768 O O . LYS A 1 95 ? -5.189 7.647 32.030 1.00 97.56 95 LYS A O 1
ATOM 773 N N . ARG A 1 96 ? -4.953 6.701 30.005 1.00 96.62 96 ARG A N 1
ATOM 774 C CA . ARG A 1 96 ? -4.520 7.927 29.309 1.00 96.62 96 ARG A CA 1
ATOM 775 C C . ARG A 1 96 ? -5.675 8.826 28.884 1.00 96.62 96 ARG A C 1
ATOM 777 O O . ARG A 1 96 ? -5.518 10.041 28.899 1.00 96.62 96 ARG A O 1
ATOM 784 N N . VAL A 1 97 ? -6.799 8.239 28.473 1.00 95.81 97 VAL A N 1
ATOM 785 C CA . VAL A 1 97 ? -7.926 8.979 27.873 1.00 95.81 97 VAL A CA 1
ATOM 786 C C . VAL A 1 97 ? -9.286 8.660 28.506 1.00 95.81 97 VAL A C 1
ATOM 788 O O . VAL A 1 97 ? -10.315 9.064 27.977 1.00 95.81 97 VAL A O 1
ATOM 791 N N . SER A 1 98 ? -9.318 7.942 29.635 1.00 96.56 98 SER A N 1
ATOM 792 C CA . SER A 1 98 ? -10.533 7.652 30.424 1.00 96.56 98 SER A CA 1
ATOM 793 C C . SER A 1 98 ? -11.642 6.889 29.685 1.00 96.56 98 SER A C 1
ATOM 795 O O . SER A 1 98 ? -12.791 6.873 30.118 1.00 96.56 98 SER A O 1
ATOM 797 N N . THR A 1 99 ? -11.311 6.209 28.587 1.00 97.19 99 THR A N 1
ATOM 798 C CA . THR A 1 99 ? -12.229 5.378 27.795 1.00 97.19 99 THR A CA 1
ATOM 799 C C . THR A 1 99 ? -11.486 4.193 27.174 1.00 97.19 99 THR A C 1
ATOM 801 O O . THR A 1 99 ? -10.260 4.173 27.140 1.00 97.19 99 THR A O 1
ATOM 804 N N . THR A 1 100 ? -12.221 3.195 26.688 1.00 96.69 100 THR A N 1
ATOM 805 C CA . THR A 1 100 ? -11.698 2.064 25.898 1.00 96.69 100 THR A CA 1
ATOM 806 C C . THR A 1 100 ? -12.004 2.190 24.402 1.00 96.69 100 THR A C 1
ATOM 808 O O . THR A 1 100 ? -11.684 1.281 23.638 1.00 96.69 100 THR A O 1
ATOM 811 N N . LEU A 1 101 ? -12.597 3.311 23.970 1.00 97.44 101 LEU A N 1
ATOM 812 C CA . LEU A 1 101 ? -12.692 3.660 22.551 1.00 97.44 101 LEU A CA 1
ATOM 813 C C . LEU A 1 101 ? -11.292 3.781 21.937 1.00 97.44 101 LEU A C 1
ATOM 815 O O . LEU A 1 101 ? -10.343 4.171 22.616 1.00 97.44 101 LEU A O 1
ATOM 819 N N . LEU A 1 102 ? -11.174 3.481 20.641 1.00 97.38 102 LEU A N 1
ATOM 820 C CA . LEU A 1 102 ? -9.931 3.669 19.896 1.00 97.38 102 LEU A CA 1
ATOM 821 C C . LEU A 1 102 ? -9.680 5.174 19.684 1.00 97.38 102 LEU A C 1
ATOM 823 O O . LEU A 1 102 ? -10.460 5.796 18.959 1.00 97.38 102 LEU A O 1
ATOM 827 N N . PRO A 1 103 ? -8.611 5.766 20.250 1.00 96.75 103 PRO A N 1
ATOM 828 C CA . PRO A 1 103 ? -8.293 7.169 20.010 1.00 96.75 103 PRO A CA 1
ATOM 829 C C . PRO A 1 103 ? -7.994 7.409 18.527 1.00 96.75 103 PRO A C 1
ATOM 831 O O . PRO A 1 103 ? -7.223 6.663 17.922 1.00 96.75 103 PRO A O 1
ATOM 834 N N . GLN A 1 104 ? -8.598 8.449 17.953 1.00 97.38 104 GLN A N 1
ATOM 835 C CA . GLN A 1 104 ? -8.417 8.824 16.551 1.00 97.38 104 GLN A CA 1
ATOM 836 C C . GLN A 1 104 ? -7.434 9.985 16.420 1.00 97.38 104 GLN A C 1
ATOM 838 O O . GLN A 1 104 ? -7.461 10.926 17.213 1.00 97.38 104 GLN A O 1
ATOM 843 N N . ALA A 1 105 ? -6.580 9.933 15.395 1.00 97.62 105 ALA A N 1
ATOM 844 C CA . ALA A 1 105 ? -5.699 11.055 15.061 1.00 97.62 105 ALA A CA 1
ATOM 845 C C . ALA A 1 105 ? -6.437 12.184 14.325 1.00 97.62 105 ALA A C 1
ATOM 847 O O . ALA A 1 105 ? -5.960 13.317 14.292 1.00 97.62 105 ALA A O 1
ATOM 848 N N . TYR A 1 106 ? -7.581 11.872 13.712 1.00 97.19 106 TYR A N 1
ATOM 849 C CA . TYR A 1 106 ? -8.411 12.826 12.985 1.00 97.19 106 TYR A CA 1
ATOM 850 C C . TYR A 1 106 ? -9.686 13.114 13.782 1.00 97.19 106 TYR A C 1
ATOM 852 O O . TYR A 1 106 ? -10.285 12.168 14.298 1.00 97.19 106 TYR A O 1
ATOM 860 N N . PRO A 1 107 ? -10.134 14.380 13.867 1.00 96.81 107 PRO A N 1
ATOM 861 C CA . PRO A 1 107 ? -11.361 14.721 14.586 1.00 96.81 107 PRO A CA 1
ATOM 862 C C . PRO A 1 107 ? -12.599 14.052 13.974 1.00 96.81 107 PRO A C 1
ATOM 864 O O . PRO A 1 107 ? -13.487 13.635 14.708 1.00 96.81 107 PRO A O 1
ATOM 867 N N . ASP A 1 108 ? -12.623 13.889 12.650 1.00 96.81 108 ASP A N 1
ATOM 868 C CA . ASP A 1 108 ? -13.714 13.231 11.920 1.00 96.81 108 ASP A CA 1
ATOM 869 C C . ASP A 1 108 ? -13.580 11.697 11.868 1.00 96.81 108 ASP A C 1
ATOM 871 O O . ASP A 1 108 ? -14.403 11.029 11.246 1.00 96.81 108 ASP A O 1
ATOM 875 N N . GLY A 1 109 ? -12.531 11.130 12.478 1.00 97.75 109 GLY A N 1
ATOM 876 C CA . GLY A 1 109 ? -12.219 9.708 12.371 1.00 97.75 109 GLY A CA 1
ATOM 877 C C . GLY A 1 109 ? -11.926 9.285 10.931 1.00 97.75 109 GLY A C 1
ATOM 878 O O . GLY A 1 109 ? -11.151 9.919 10.201 1.00 97.75 109 GLY A O 1
ATOM 879 N N . SER A 1 110 ? -12.505 8.166 10.518 1.00 98.31 110 SER A N 1
ATOM 880 C CA . SER A 1 110 ? -12.257 7.574 9.214 1.00 98.31 110 SER A CA 1
ATOM 881 C C . SER A 1 110 ? -13.125 8.182 8.097 1.00 98.31 110 SER A C 1
ATOM 883 O O . SER A 1 110 ? -14.274 8.557 8.312 1.00 98.31 110 SER A O 1
ATOM 885 N N . PRO A 1 111 ? -12.627 8.240 6.842 1.00 98.12 111 PRO A N 1
ATOM 886 C CA . PRO A 1 111 ? -13.470 8.616 5.708 1.00 98.12 111 PRO A CA 1
ATOM 887 C C . PRO A 1 111 ? -14.690 7.696 5.557 1.00 98.12 111 PRO A C 1
ATOM 889 O O . PRO A 1 111 ? -14.574 6.486 5.777 1.00 98.12 111 PRO A O 1
ATOM 892 N N . THR A 1 112 ? -15.802 8.242 5.054 1.00 97.81 112 THR A N 1
ATOM 893 C CA . THR A 1 112 ? -17.130 7.603 4.930 1.00 97.81 112 THR A CA 1
ATOM 894 C C . THR A 1 112 ? -17.226 6.538 3.823 1.00 97.81 112 THR A C 1
ATOM 896 O O . THR A 1 112 ? -18.116 6.530 2.974 1.00 97.81 112 THR A O 1
ATOM 899 N N . HIS A 1 113 ? -16.293 5.590 3.831 1.00 98.38 113 HIS A N 1
ATOM 900 C CA . HIS A 1 113 ? -16.290 4.393 3.001 1.00 98.38 113 HIS A CA 1
ATOM 901 C C . HIS A 1 113 ? -15.659 3.206 3.759 1.00 98.38 113 HIS A C 1
ATOM 903 O O . HIS A 1 113 ? -14.786 3.424 4.610 1.00 98.38 113 HIS A O 1
ATOM 909 N N . PRO A 1 114 ? -16.017 1.947 3.427 1.00 98.69 114 PRO A N 1
ATOM 910 C CA . PRO A 1 114 ? -15.532 0.753 4.118 1.00 98.69 114 PRO A CA 1
ATOM 911 C C . PRO A 1 114 ? -14.009 0.653 4.205 1.00 98.69 114 PRO A C 1
ATOM 913 O O . PRO A 1 114 ? -13.278 1.211 3.379 1.00 98.69 114 PRO A O 1
ATOM 916 N N . SER A 1 115 ? -13.517 -0.104 5.186 1.00 98.50 115 SER A N 1
ATOM 917 C CA . SER A 1 115 ? -12.088 -0.159 5.503 1.00 98.50 115 SER A CA 1
ATOM 918 C C . SER A 1 115 ? -11.262 -0.899 4.446 1.00 98.50 115 SER A C 1
ATOM 920 O O . SER A 1 115 ? -10.237 -0.393 4.000 1.00 98.50 115 SER A O 1
ATOM 922 N N . TYR A 1 116 ? -11.716 -2.058 3.972 1.00 98.00 116 TYR A N 1
ATOM 923 C CA . TYR A 1 116 ? -10.856 -2.986 3.229 1.00 98.00 116 TYR A CA 1
ATOM 924 C C . TYR A 1 116 ? -11.053 -2.946 1.700 1.00 98.00 116 TYR A C 1
ATOM 926 O O . TYR A 1 116 ? -12.201 -3.010 1.251 1.00 98.00 116 TYR A O 1
ATOM 934 N N . PRO A 1 117 ? -9.967 -2.922 0.897 1.00 97.38 117 PRO A N 1
ATOM 935 C CA . PRO A 1 117 ? -8.569 -2.698 1.288 1.00 97.38 117 PRO A CA 1
ATOM 936 C C . PRO A 1 117 ? -8.302 -1.210 1.559 1.00 97.38 117 PRO A C 1
ATOM 938 O O . PRO A 1 117 ? -9.138 -0.353 1.268 1.00 97.38 117 PRO A O 1
ATOM 941 N N . GLY A 1 118 ? -7.122 -0.866 2.071 1.00 97.62 118 GLY A N 1
ATOM 942 C CA . GLY A 1 118 ? -6.730 0.530 2.250 1.00 97.62 118 GLY A CA 1
ATOM 943 C C . GLY A 1 118 ? -6.565 1.219 0.895 1.00 97.62 118 GLY A C 1
ATOM 944 O O . GLY A 1 118 ? -5.711 0.823 0.112 1.00 97.62 118 GLY A O 1
ATOM 945 N N . GLY A 1 119 ? -7.342 2.269 0.606 1.00 97.88 119 GLY A N 1
ATOM 946 C CA . GLY A 1 119 ? -7.263 2.963 -0.692 1.00 97.88 119 GLY A CA 1
ATOM 947 C C . GLY A 1 119 ? -5.878 3.566 -0.948 1.00 97.88 119 GLY A C 1
ATOM 948 O O . GLY A 1 119 ? -5.294 3.357 -2.003 1.00 97.88 119 GLY A O 1
ATOM 949 N N . HIS A 1 120 ? -5.302 4.207 0.075 1.00 98.31 120 HIS A N 1
ATOM 950 C CA . HIS A 1 120 ? -3.923 4.706 0.037 1.00 98.31 120 HIS A CA 1
ATOM 951 C C . HIS A 1 120 ? -2.893 3.586 -0.137 1.00 98.31 120 HIS A C 1
ATOM 953 O O . HIS A 1 120 ? -1.871 3.803 -0.774 1.00 98.31 120 HIS A O 1
ATOM 959 N N . ALA A 1 121 ? -3.156 2.397 0.411 1.00 98.25 121 ALA A N 1
ATOM 960 C CA . ALA A 1 121 ? -2.277 1.247 0.246 1.00 98.25 121 ALA A CA 1
ATOM 961 C C . ALA A 1 121 ? -2.312 0.721 -1.195 1.00 98.25 121 ALA A C 1
ATOM 963 O O . ALA A 1 121 ? -1.268 0.382 -1.735 1.00 98.25 121 ALA A O 1
ATOM 964 N N . VAL A 1 122 ? -3.480 0.729 -1.844 1.00 98.44 122 VAL A N 1
ATOM 965 C CA . VAL A 1 122 ? -3.604 0.411 -3.274 1.00 98.44 122 VAL A CA 1
ATOM 966 C C . VAL A 1 122 ? -2.827 1.412 -4.133 1.00 98.44 122 VAL A C 1
ATOM 968 O O . VAL A 1 122 ? -2.012 0.987 -4.944 1.00 98.44 122 VAL A O 1
ATOM 971 N N . THR A 1 123 ? -2.991 2.719 -3.902 1.00 98.44 123 THR A N 1
ATOM 972 C CA . THR A 1 123 ? -2.221 3.766 -4.606 1.00 98.44 123 THR A CA 1
ATOM 973 C C . THR A 1 123 ? -0.712 3.623 -4.393 1.00 98.44 123 THR A C 1
ATOM 975 O O . THR A 1 123 ? 0.080 3.708 -5.328 1.00 98.44 123 THR A O 1
ATOM 978 N N . ALA A 1 124 ? -0.296 3.418 -3.143 1.00 98.50 124 ALA A N 1
ATOM 979 C CA . ALA A 1 124 ? 1.108 3.263 -2.786 1.00 98.50 124 ALA A CA 1
ATOM 980 C C . ALA A 1 124 ? 1.713 1.999 -3.410 1.00 98.50 124 ALA A C 1
ATOM 982 O O . ALA A 1 124 ? 2.841 2.037 -3.893 1.00 98.50 124 ALA A O 1
ATOM 983 N N . GLY A 1 125 ? 0.947 0.906 -3.438 1.00 98.44 125 GLY A N 1
ATOM 984 C CA . GLY A 1 125 ? 1.338 -0.345 -4.072 1.00 98.44 125 GLY A CA 1
ATOM 985 C C . GLY A 1 125 ? 1.544 -0.178 -5.572 1.00 98.44 125 GLY A C 1
ATOM 986 O O . GLY A 1 125 ? 2.602 -0.530 -6.079 1.00 98.44 125 GLY A O 1
ATOM 987 N N . SER A 1 126 ? 0.583 0.432 -6.272 1.00 98.56 126 SER A N 1
ATOM 988 C CA . SER A 1 126 ? 0.687 0.628 -7.720 1.00 98.56 126 SER A CA 1
ATOM 989 C C . SER A 1 126 ? 1.848 1.546 -8.100 1.00 98.56 126 SER A C 1
ATOM 991 O O . SER A 1 126 ? 2.644 1.209 -8.975 1.00 98.56 126 SER A O 1
ATOM 993 N N . ASN A 1 127 ? 1.993 2.680 -7.411 1.00 98.62 127 ASN A N 1
ATOM 994 C CA . ASN A 1 127 ? 3.047 3.645 -7.724 1.00 98.62 127 ASN A CA 1
ATOM 995 C C . ASN A 1 127 ? 4.428 3.121 -7.323 1.00 98.62 127 ASN A C 1
ATOM 997 O O . ASN A 1 127 ? 5.384 3.306 -8.071 1.00 98.62 127 ASN A O 1
ATOM 1001 N N . GLY A 1 128 ? 4.534 2.419 -6.191 1.00 98.56 128 GLY A N 1
ATOM 1002 C CA . GLY A 1 128 ? 5.766 1.744 -5.796 1.00 98.56 128 GLY A CA 1
ATOM 1003 C C . GLY A 1 128 ? 6.200 0.701 -6.826 1.00 98.56 128 GLY A C 1
ATOM 1004 O O . GLY A 1 128 ? 7.369 0.656 -7.193 1.00 98.56 128 GLY A O 1
ATOM 1005 N N . THR A 1 129 ? 5.268 -0.089 -7.358 1.00 98.56 129 THR A N 1
ATOM 1006 C CA . THR A 1 129 ? 5.556 -1.065 -8.418 1.00 98.56 129 THR A CA 1
ATOM 1007 C C . THR A 1 129 ? 5.997 -0.411 -9.723 1.00 98.56 129 THR A C 1
ATOM 1009 O O . THR A 1 129 ? 6.994 -0.850 -10.286 1.00 98.56 129 THR A O 1
ATOM 1012 N N . ILE A 1 130 ? 5.334 0.663 -10.173 1.00 98.25 130 ILE A N 1
ATOM 1013 C CA . ILE A 1 130 ? 5.778 1.420 -11.359 1.00 98.25 130 ILE A CA 1
ATOM 1014 C C . ILE A 1 130 ? 7.207 1.934 -11.160 1.00 98.25 130 ILE A C 1
ATOM 1016 O O . ILE A 1 130 ? 8.039 1.769 -12.041 1.00 98.25 130 ILE A O 1
ATOM 1020 N N . LEU A 1 131 ? 7.524 2.524 -10.004 1.00 98.19 131 LEU A N 1
ATOM 1021 C CA . LEU A 1 131 ? 8.879 3.014 -9.740 1.00 98.19 131 LEU A CA 1
ATOM 1022 C C . LEU A 1 131 ? 9.907 1.876 -9.738 1.00 98.19 131 LEU A C 1
ATOM 1024 O O . LEU A 1 131 ? 10.954 2.015 -10.360 1.00 98.19 131 LEU A O 1
ATOM 1028 N N . LYS A 1 132 ? 9.602 0.739 -9.100 1.00 98.00 132 LYS A N 1
ATOM 1029 C CA . LYS A 1 132 ? 10.492 -0.434 -9.099 1.00 98.00 132 LYS A CA 1
ATOM 1030 C C . LYS A 1 132 ? 10.725 -1.015 -10.497 1.00 98.00 132 LYS A C 1
ATOM 1032 O O . LYS A 1 132 ? 11.774 -1.595 -10.704 1.00 98.00 132 LYS A O 1
ATOM 1037 N N . ALA A 1 133 ? 9.767 -0.878 -11.414 1.00 96.69 133 ALA A N 1
ATOM 1038 C CA . ALA A 1 133 ? 9.907 -1.342 -12.792 1.00 96.69 133 ALA A CA 1
ATOM 1039 C C . ALA A 1 133 ? 10.757 -0.409 -13.671 1.00 96.69 133 ALA A C 1
ATOM 1041 O O . ALA A 1 133 ? 11.174 -0.824 -14.742 1.00 96.69 133 ALA A O 1
ATOM 1042 N N . TYR A 1 134 ? 10.977 0.846 -13.260 1.00 96.12 134 TYR A N 1
ATOM 1043 C CA . TYR A 1 134 ? 11.680 1.862 -14.059 1.00 96.12 134 TYR A CA 1
ATOM 1044 C C . TYR A 1 134 ? 13.045 2.276 -13.504 1.00 96.12 134 TYR A C 1
ATOM 1046 O O . TYR A 1 134 ? 13.859 2.844 -14.228 1.00 96.12 134 TYR A O 1
ATOM 1054 N N . PHE A 1 135 ? 13.298 2.081 -12.217 1.00 96.38 135 PHE A N 1
ATOM 1055 C CA . PHE A 1 135 ? 14.556 2.473 -11.592 1.00 96.38 135 PHE A CA 1
ATOM 1056 C C . PHE A 1 135 ? 15.353 1.240 -11.205 1.00 96.38 135 PHE A C 1
ATOM 1058 O O . PHE A 1 135 ? 14.769 0.266 -10.735 1.00 96.38 135 PHE A O 1
ATOM 1065 N N . ASP A 1 136 ? 16.678 1.330 -11.337 1.00 95.69 136 ASP A N 1
ATOM 1066 C CA . ASP A 1 136 ? 17.587 0.309 -10.825 1.00 95.69 136 ASP A CA 1
ATOM 1067 C C . ASP A 1 136 ? 17.360 0.183 -9.314 1.00 95.69 136 ASP A C 1
ATOM 1069 O O . ASP A 1 136 ? 17.679 1.079 -8.525 1.00 95.69 136 ASP A O 1
ATOM 1073 N N . GLY A 1 137 ? 16.726 -0.926 -8.935 1.00 95.19 137 GLY A N 1
ATOM 1074 C CA . GLY A 1 137 ? 16.301 -1.192 -7.573 1.00 95.19 137 GLY A CA 1
ATOM 1075 C C . GLY A 1 137 ? 17.453 -1.507 -6.623 1.00 95.19 137 GLY A C 1
ATOM 1076 O O . GLY A 1 137 ? 17.272 -1.359 -5.410 1.00 95.19 137 GLY A O 1
ATOM 1077 N N . ASP A 1 138 ? 18.608 -1.916 -7.147 1.00 94.50 138 ASP A N 1
ATOM 1078 C CA . ASP A 1 138 ? 19.788 -2.299 -6.371 1.00 94.50 138 ASP A CA 1
ATOM 1079 C C . ASP A 1 138 ? 20.762 -1.134 -6.174 1.00 94.50 138 ASP A C 1
ATOM 1081 O O . ASP A 1 138 ? 21.603 -1.179 -5.273 1.00 94.50 138 ASP A O 1
ATOM 1085 N N . ALA A 1 139 ? 20.599 -0.050 -6.938 1.00 95.12 139 ALA A N 1
ATOM 1086 C CA . ALA A 1 139 ? 21.348 1.179 -6.733 1.00 95.12 139 ALA A CA 1
ATOM 1087 C C . ALA A 1 139 ? 21.239 1.689 -5.287 1.00 95.12 139 ALA A C 1
ATOM 1089 O O . ALA A 1 139 ? 20.154 1.757 -4.698 1.00 95.12 139 ALA A O 1
ATOM 1090 N N . LEU A 1 140 ? 22.380 2.093 -4.727 1.00 94.19 140 LEU A N 1
ATOM 1091 C CA . LEU A 1 140 ? 22.463 2.628 -3.373 1.00 94.19 140 LEU A CA 1
ATOM 1092 C C . LEU A 1 140 ? 21.994 4.085 -3.310 1.00 94.19 140 LEU A C 1
ATOM 1094 O O . LEU A 1 140 ? 22.280 4.905 -4.189 1.00 94.19 140 LEU A O 1
ATOM 1098 N N . ILE A 1 141 ? 21.310 4.422 -2.221 1.00 91.94 141 ILE A N 1
ATOM 1099 C CA . ILE A 1 141 ? 20.977 5.798 -1.867 1.00 91.94 141 ILE A CA 1
ATOM 1100 C C . ILE A 1 141 ? 22.222 6.473 -1.298 1.00 91.94 141 ILE A C 1
ATOM 1102 O O . ILE A 1 141 ? 22.701 6.125 -0.223 1.00 91.94 141 ILE A O 1
ATOM 1106 N N . THR A 1 142 ? 22.727 7.477 -2.009 1.00 90.25 142 THR A N 1
ATOM 1107 C CA . THR A 1 142 ? 23.870 8.284 -1.568 1.00 90.25 142 THR A CA 1
ATOM 1108 C C . THR A 1 142 ? 23.434 9.357 -0.571 1.00 90.25 142 THR A C 1
ATOM 1110 O O . THR A 1 142 ? 22.464 10.068 -0.839 1.00 90.25 142 THR A O 1
ATOM 1113 N N . ASN A 1 143 ? 24.198 9.544 0.510 1.00 89.88 143 ASN A N 1
ATOM 1114 C CA . ASN A 1 143 ? 23.965 10.562 1.547 1.00 89.88 143 ASN A CA 1
ATOM 1115 C C . ASN A 1 143 ? 22.561 10.492 2.188 1.00 89.88 143 ASN A C 1
ATOM 1117 O O . ASN A 1 143 ? 21.828 11.486 2.154 1.00 89.88 143 ASN A O 1
ATOM 1121 N N . PRO A 1 144 ? 22.150 9.344 2.761 1.00 92.62 144 PRO A N 1
ATOM 1122 C CA . PRO A 1 144 ? 20.852 9.237 3.410 1.00 92.62 144 PRO A CA 1
ATOM 1123 C C . PRO A 1 144 ? 20.756 10.163 4.629 1.00 92.62 144 PRO A C 1
ATOM 1125 O O . PRO A 1 144 ? 21.704 10.334 5.404 1.00 92.62 144 PRO A O 1
ATOM 1128 N N . VAL A 1 145 ? 19.574 10.748 4.803 1.00 93.25 145 VAL A N 1
ATOM 1129 C CA . VAL A 1 145 ? 19.267 11.718 5.857 1.00 93.25 145 VAL A CA 1
ATOM 1130 C C . VAL A 1 145 ? 18.010 11.318 6.616 1.00 93.25 145 VAL A C 1
ATOM 1132 O O . VAL A 1 145 ? 17.149 10.608 6.095 1.00 93.25 145 VAL A O 1
ATOM 1135 N N . ARG A 1 146 ? 17.885 11.833 7.837 1.00 92.81 146 ARG A N 1
ATOM 1136 C CA . ARG A 1 146 ? 16.701 11.708 8.694 1.00 92.81 146 ARG A CA 1
ATOM 1137 C C . ARG A 1 146 ? 16.414 13.033 9.411 1.00 92.81 146 ARG A C 1
ATOM 1139 O O . ARG A 1 146 ? 17.328 13.852 9.513 1.00 92.81 146 ARG A O 1
ATOM 1146 N N . PRO A 1 147 ? 15.196 13.252 9.940 1.00 95.31 147 PRO A N 1
ATOM 1147 C CA . PRO A 1 147 ? 14.935 14.380 10.836 1.00 95.31 147 PRO A CA 1
ATOM 1148 C C . PRO A 1 147 ? 15.882 14.362 12.043 1.00 95.31 147 PRO A C 1
ATOM 1150 O O . PRO A 1 147 ? 16.128 13.290 12.606 1.00 95.31 147 PRO A O 1
ATOM 1153 N N . ASP A 1 148 ? 16.414 15.518 12.444 1.00 95.06 148 ASP A N 1
ATOM 1154 C CA . ASP A 1 148 ? 17.258 15.604 13.640 1.00 95.06 148 ASP A CA 1
ATOM 1155 C C . ASP A 1 148 ? 16.417 15.295 14.899 1.00 95.06 148 ASP A C 1
ATOM 1157 O O . ASP A 1 148 ? 15.376 15.925 15.112 1.00 95.06 148 ASP A O 1
ATOM 1161 N N . PRO A 1 149 ? 16.837 14.337 15.753 1.00 91.69 149 PRO A N 1
ATOM 1162 C CA . PRO A 1 149 ? 16.135 14.021 16.997 1.00 91.69 149 PRO A CA 1
ATOM 1163 C C . PRO A 1 149 ? 15.996 15.206 17.965 1.00 91.69 149 PRO A C 1
ATOM 1165 O O . PRO A 1 149 ? 15.093 15.198 18.800 1.00 91.69 149 PRO A O 1
ATOM 1168 N N . ASN A 1 150 ? 16.892 16.193 17.876 1.00 95.50 150 ASN A N 1
ATOM 1169 C CA . ASN A 1 150 ? 16.913 17.389 18.718 1.00 95.50 150 ASN A CA 1
ATOM 1170 C C . ASN A 1 150 ? 16.232 18.598 18.055 1.00 95.50 150 ASN A C 1
ATOM 1172 O O . ASN A 1 150 ? 15.815 19.512 18.763 1.00 95.50 150 ASN A O 1
ATOM 1176 N N . ASP A 1 151 ? 16.109 18.605 16.724 1.00 95.00 151 ASP A N 1
ATOM 1177 C CA . ASP A 1 151 ? 15.398 19.633 15.957 1.00 95.00 151 ASP A CA 1
ATOM 1178 C C . ASP A 1 151 ? 14.681 19.015 14.738 1.00 95.00 151 ASP A C 1
ATOM 1180 O O . ASP A 1 151 ? 15.257 18.928 13.648 1.00 95.00 151 ASP A O 1
ATOM 1184 N N . PRO A 1 152 ? 13.394 18.642 14.865 1.00 90.69 152 PRO A N 1
ATOM 1185 C CA . PRO A 1 152 ? 12.656 17.962 13.801 1.00 90.69 152 PRO A CA 1
ATOM 1186 C C . PRO A 1 152 ? 12.401 18.834 12.558 1.00 90.69 152 PRO A C 1
ATOM 1188 O O . PRO A 1 152 ? 11.829 18.341 11.585 1.00 90.69 152 PRO A O 1
ATOM 1191 N N . THR A 1 153 ? 12.792 20.115 12.571 1.00 95.88 153 THR A N 1
ATOM 1192 C CA . THR A 1 153 ? 12.745 21.000 11.396 1.00 95.88 153 THR A CA 1
ATOM 1193 C C . THR A 1 153 ? 14.020 20.941 10.549 1.00 95.88 153 THR A C 1
ATOM 1195 O O . THR A 1 153 ? 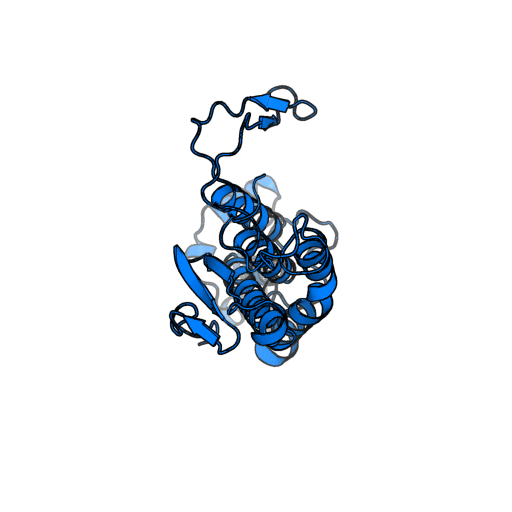14.051 21.487 9.445 1.00 95.88 153 THR A O 1
ATOM 1198 N N . SER A 1 154 ? 15.049 20.240 11.029 1.00 96.75 154 SER A N 1
ATOM 1199 C CA . SER A 1 154 ? 16.338 20.066 10.364 1.00 96.75 154 SER A CA 1
ATOM 1200 C C . SER A 1 154 ? 16.600 18.602 9.987 1.00 96.75 154 SER A C 1
ATOM 1202 O O . SER A 1 154 ? 15.947 17.678 10.480 1.00 96.75 154 SER A O 1
ATOM 1204 N N . LEU A 1 155 ? 17.549 18.387 9.071 1.00 96.19 155 LEU A N 1
ATOM 1205 C CA . LEU A 1 155 ? 17.989 17.059 8.645 1.00 96.19 155 LEU A CA 1
ATOM 1206 C C . LEU A 1 155 ? 19.408 16.794 9.140 1.00 96.19 155 LEU A C 1
ATOM 1208 O O . LEU A 1 155 ? 20.287 17.647 9.024 1.00 96.19 155 LEU A O 1
ATOM 1212 N N . THR A 1 156 ? 19.635 15.576 9.615 1.00 94.88 156 THR A N 1
ATOM 1213 C CA . THR A 1 156 ? 20.954 15.055 9.973 1.00 94.88 156 THR A CA 1
ATOM 1214 C C . THR A 1 156 ? 21.249 13.793 9.168 1.00 94.88 156 THR A C 1
ATOM 1216 O O . THR A 1 156 ? 20.347 13.203 8.562 1.00 94.88 156 THR A O 1
ATOM 1219 N N . THR A 1 157 ? 22.512 13.377 9.121 1.00 91.44 157 THR A N 1
ATOM 1220 C CA . THR A 1 157 ? 22.883 12.127 8.452 1.00 91.44 157 THR A CA 1
ATOM 1221 C C . THR A 1 157 ? 22.202 10.951 9.153 1.00 91.44 157 THR A C 1
ATOM 1223 O O . THR A 1 157 ? 22.106 10.897 10.381 1.00 91.44 157 THR A O 1
ATOM 1226 N N . ASP A 1 158 ? 21.693 9.999 8.372 1.00 84.25 158 ASP A N 1
ATOM 1227 C CA . ASP A 1 158 ? 20.964 8.855 8.931 1.00 84.25 158 ASP A CA 1
ATOM 1228 C C . ASP A 1 158 ? 21.893 7.937 9.755 1.00 84.25 158 ASP A C 1
ATOM 1230 O O . ASP A 1 158 ? 21.458 7.262 10.687 1.00 84.25 158 ASP A O 1
ATOM 1234 N N . GLY A 1 159 ? 23.201 7.963 9.459 1.00 79.94 159 GLY A N 1
ATOM 1235 C CA . GLY A 1 159 ? 24.238 7.161 10.124 1.00 79.94 159 GLY A CA 1
ATOM 1236 C C . GLY A 1 159 ? 24.169 5.667 9.790 1.00 79.94 159 GLY A C 1
ATOM 1237 O O . GLY A 1 159 ? 24.974 4.881 10.286 1.00 79.94 159 GLY A O 1
ATOM 1238 N N . THR A 1 160 ? 23.209 5.279 8.954 1.00 76.88 160 THR A N 1
ATOM 1239 C CA . THR A 1 160 ? 23.020 3.926 8.445 1.00 76.88 160 THR A CA 1
ATOM 1240 C C . THR A 1 160 ? 24.115 3.612 7.422 1.00 76.88 160 THR A C 1
ATOM 1242 O O . THR A 1 160 ? 24.402 4.471 6.587 1.00 76.88 160 THR A O 1
ATOM 1245 N N . PRO A 1 161 ? 24.739 2.417 7.462 1.00 66.25 161 PRO A N 1
ATOM 1246 C CA . PRO A 1 161 ? 25.700 2.001 6.439 1.00 66.25 161 PRO A CA 1
ATOM 1247 C C . PRO A 1 161 ? 25.110 2.127 5.029 1.00 66.25 161 PRO A C 1
ATOM 1249 O O . PRO A 1 161 ? 23.892 1.989 4.889 1.00 66.25 161 PRO A O 1
ATOM 1252 N N . ASP A 1 162 ? 25.963 2.308 4.010 1.00 68.56 162 ASP A N 1
ATOM 1253 C CA . ASP A 1 162 ? 25.638 2.385 2.568 1.00 68.56 162 ASP A CA 1
ATOM 1254 C C . ASP A 1 162 ? 24.959 1.097 2.047 1.00 68.56 162 ASP A C 1
ATOM 1256 O O . ASP A 1 162 ? 25.510 0.314 1.280 1.00 68.56 162 ASP A O 1
ATOM 1260 N N . THR A 1 163 ? 23.752 0.835 2.534 1.00 84.81 163 THR A N 1
ATOM 1261 C CA . THR A 1 163 ? 22.985 -0.410 2.373 1.00 84.81 163 THR A CA 1
ATOM 1262 C C . THR A 1 163 ? 21.537 -0.133 1.987 1.00 84.81 163 THR A C 1
ATOM 1264 O O . THR A 1 163 ? 20.803 -1.053 1.631 1.00 84.81 163 THR A O 1
ATOM 1267 N N . LEU A 1 164 ? 21.111 1.133 2.043 1.00 93.88 164 LEU A N 1
ATOM 1268 C CA . LEU A 1 164 ? 19.792 1.542 1.583 1.00 93.88 164 LEU A CA 1
ATOM 1269 C C . LEU A 1 164 ? 19.776 1.510 0.059 1.00 93.88 164 LEU A C 1
ATOM 1271 O O . LEU A 1 164 ? 20.490 2.274 -0.587 1.00 93.88 164 LEU A O 1
ATOM 1275 N N . THR A 1 165 ? 18.952 0.637 -0.507 1.00 95.56 165 THR A N 1
ATOM 1276 C CA . THR A 1 165 ? 18.754 0.552 -1.954 1.00 95.56 165 THR A CA 1
ATOM 1277 C C . THR A 1 165 ? 17.536 1.360 -2.390 1.00 95.56 165 THR A C 1
ATOM 1279 O O . THR A 1 165 ? 16.606 1.586 -1.607 1.00 95.56 165 THR A O 1
ATOM 1282 N N . VAL A 1 166 ? 17.494 1.754 -3.663 1.00 96.62 166 VAL A N 1
ATOM 1283 C CA . VAL A 1 166 ? 16.330 2.411 -4.279 1.00 96.62 166 VAL A CA 1
ATOM 1284 C C . VAL A 1 166 ? 15.059 1.579 -4.085 1.00 96.62 166 VAL A C 1
ATOM 1286 O O . VAL A 1 166 ? 14.037 2.115 -3.653 1.00 96.62 166 VAL A O 1
ATOM 1289 N N . ARG A 1 167 ? 15.115 0.258 -4.309 1.00 97.19 167 ARG A N 1
ATOM 1290 C CA . ARG A 1 167 ? 13.978 -0.649 -4.067 1.00 97.19 167 ARG A CA 1
ATOM 1291 C C . ARG A 1 167 ? 13.543 -0.632 -2.602 1.00 97.19 167 ARG A C 1
ATOM 1293 O O . ARG A 1 167 ? 12.342 -0.586 -2.324 1.00 97.19 167 ARG A O 1
ATOM 1300 N N . GLY A 1 168 ? 14.499 -0.673 -1.674 1.00 96.94 168 GLY A N 1
ATOM 1301 C CA . GLY A 1 168 ? 14.240 -0.620 -0.237 1.00 96.94 168 GLY A CA 1
ATOM 1302 C C . GLY A 1 168 ? 13.502 0.655 0.167 1.00 96.94 168 GLY A C 1
ATOM 1303 O O . GLY A 1 168 ? 12.467 0.583 0.833 1.00 96.94 168 GLY A O 1
ATOM 1304 N N . GLU A 1 169 ? 13.962 1.811 -0.311 1.00 97.25 169 GLU A N 1
ATOM 1305 C CA . GLU A 1 169 ? 13.340 3.097 0.013 1.00 97.25 169 GLU A CA 1
ATOM 1306 C C . GLU A 1 169 ? 12.000 3.322 -0.700 1.00 97.25 169 GLU A C 1
ATOM 1308 O O . GLU A 1 169 ? 11.093 3.904 -0.103 1.00 97.25 169 GLU A O 1
ATOM 1313 N N . ILE A 1 170 ? 11.801 2.798 -1.916 1.00 98.44 170 ILE A N 1
ATOM 1314 C CA . ILE A 1 170 ? 10.479 2.784 -2.569 1.00 98.44 170 ILE A CA 1
ATOM 1315 C C . ILE A 1 170 ? 9.491 1.940 -1.751 1.00 98.44 170 ILE A C 1
ATOM 1317 O O . ILE A 1 170 ? 8.371 2.382 -1.478 1.00 98.44 170 ILE A O 1
ATOM 1321 N N . ASN A 1 171 ? 9.905 0.746 -1.313 1.00 98.50 171 ASN A N 1
ATOM 1322 C CA . ASN A 1 171 ? 9.077 -0.108 -0.463 1.00 98.50 171 ASN A CA 1
ATOM 1323 C C . ASN A 1 171 ? 8.770 0.572 0.879 1.00 98.50 171 ASN A C 1
ATOM 1325 O O . ASN A 1 171 ? 7.625 0.534 1.338 1.00 98.50 171 ASN A O 1
ATOM 1329 N N . LYS A 1 172 ? 9.762 1.242 1.481 1.00 97.75 172 LYS A N 1
ATOM 1330 C CA . LYS A 1 172 ? 9.598 2.025 2.713 1.00 97.75 172 LYS A CA 1
ATOM 1331 C C . LYS A 1 172 ? 8.612 3.175 2.514 1.00 97.75 172 LYS A C 1
ATOM 1333 O O . LYS A 1 172 ? 7.722 3.346 3.340 1.00 97.75 172 LYS A O 1
ATOM 1338 N N . LEU A 1 173 ? 8.701 3.921 1.412 1.00 98.38 173 LEU A N 1
ATOM 1339 C CA . LEU A 1 173 ? 7.759 4.994 1.085 1.00 98.38 173 LEU A CA 1
ATOM 1340 C C . LEU A 1 173 ? 6.326 4.461 0.954 1.00 98.38 173 LEU A C 1
ATOM 1342 O O . LEU A 1 173 ? 5.404 5.012 1.562 1.00 98.38 173 LEU A O 1
ATOM 1346 N N . ALA A 1 174 ? 6.138 3.368 0.210 1.00 98.56 174 ALA A N 1
ATOM 1347 C CA . ALA A 1 174 ? 4.825 2.756 0.043 1.00 98.56 174 ALA A CA 1
ATOM 1348 C C . ALA A 1 174 ? 4.250 2.269 1.386 1.00 98.56 174 ALA A C 1
ATOM 1350 O O . ALA A 1 174 ? 3.083 2.528 1.705 1.00 98.56 174 ALA A O 1
ATOM 1351 N N . ALA A 1 175 ? 5.088 1.631 2.209 1.00 97.69 175 ALA A N 1
ATOM 1352 C CA . ALA A 1 175 ? 4.728 1.199 3.552 1.00 97.69 175 ALA A CA 1
ATOM 1353 C C . ALA A 1 175 ? 4.376 2.385 4.460 1.00 97.69 175 ALA A C 1
ATOM 1355 O O . ALA A 1 175 ? 3.344 2.335 5.125 1.00 97.69 175 ALA A O 1
ATOM 1356 N N . ASN A 1 176 ? 5.159 3.466 4.451 1.00 98.44 176 ASN A N 1
ATOM 1357 C CA . ASN A 1 176 ? 4.909 4.661 5.258 1.00 98.44 176 ASN A CA 1
ATOM 1358 C C . ASN A 1 176 ? 3.539 5.270 4.940 1.00 98.44 176 ASN A C 1
ATOM 1360 O O . ASN A 1 176 ? 2.742 5.501 5.849 1.00 98.44 176 ASN A O 1
ATOM 1364 N N . VAL A 1 177 ? 3.218 5.465 3.655 1.00 98.06 177 VAL A N 1
ATOM 1365 C CA . VAL A 1 177 ? 1.923 6.024 3.227 1.00 98.06 177 VAL A CA 1
ATOM 1366 C C . VAL A 1 177 ? 0.752 5.136 3.652 1.00 98.06 177 VAL A C 1
ATOM 1368 O O . VAL A 1 177 ? -0.280 5.645 4.109 1.00 98.06 177 VAL A O 1
ATOM 1371 N N . ALA A 1 178 ? 0.902 3.819 3.500 1.00 97.25 178 ALA A N 1
ATOM 1372 C CA . ALA A 1 178 ? -0.145 2.856 3.802 1.00 97.25 178 ALA A CA 1
ATOM 1373 C C . ALA A 1 178 ? -0.350 2.679 5.316 1.00 97.25 178 ALA A C 1
ATOM 1375 O O . ALA A 1 178 ? -1.467 2.838 5.816 1.00 97.25 178 ALA A O 1
ATOM 1376 N N . TYR A 1 179 ? 0.725 2.421 6.065 1.00 97.56 179 TYR A N 1
ATOM 1377 C CA . TYR A 1 179 ? 0.665 2.217 7.510 1.00 97.56 179 TYR A CA 1
ATOM 1378 C C . TYR A 1 179 ? 0.329 3.488 8.274 1.00 97.56 179 TYR A C 1
ATOM 1380 O O . TYR A 1 179 ? -0.329 3.366 9.303 1.00 97.56 179 TYR A O 1
ATOM 1388 N N . ALA A 1 180 ? 0.677 4.691 7.790 1.00 97.69 180 ALA A N 1
ATOM 1389 C CA . ALA A 1 180 ? 0.262 5.953 8.421 1.00 97.69 180 ALA A CA 1
ATOM 1390 C C . ALA A 1 180 ? -1.249 5.993 8.717 1.00 97.69 180 ALA A C 1
ATOM 1392 O O . ALA A 1 180 ? -1.682 6.589 9.698 1.00 97.69 180 ALA A O 1
ATOM 1393 N N . ARG A 1 181 ? -2.061 5.295 7.914 1.00 97.94 181 ARG A N 1
ATOM 1394 C CA . ARG A 1 181 ? -3.511 5.184 8.117 1.00 97.94 181 ARG A CA 1
ATOM 1395 C C . ARG A 1 181 ? -3.893 4.253 9.269 1.00 97.94 181 ARG A C 1
ATOM 1397 O O . ARG A 1 181 ? -4.897 4.490 9.931 1.00 97.94 181 ARG A O 1
ATOM 1404 N N . SER A 1 182 ? -3.095 3.225 9.537 1.00 96.56 182 SER A N 1
ATOM 1405 C CA . SER A 1 182 ? -3.223 2.406 10.745 1.00 96.56 182 SER A CA 1
ATOM 1406 C C . SER A 1 182 ? -2.796 3.170 11.991 1.00 96.56 182 SER A C 1
ATOM 1408 O O . SER A 1 182 ? -3.522 3.138 12.978 1.00 96.56 182 SER A O 1
ATOM 1410 N N . TRP A 1 183 ? -1.688 3.916 11.927 1.00 96.50 183 TRP A N 1
ATOM 1411 C CA . TRP A 1 183 ? -1.262 4.803 13.019 1.00 96.50 183 TRP A CA 1
ATOM 1412 C C . TRP A 1 183 ? -2.311 5.875 13.338 1.00 96.50 183 TRP A C 1
ATOM 1414 O O . TRP A 1 183 ? -2.501 6.217 14.498 1.00 96.50 183 TRP A O 1
ATOM 1424 N N . ALA A 1 184 ? -3.036 6.354 12.324 1.00 97.88 184 ALA A N 1
ATOM 1425 C CA . ALA A 1 184 ? -4.132 7.301 12.500 1.00 97.88 184 ALA A CA 1
ATOM 1426 C C . ALA A 1 184 ? -5.422 6.693 13.086 1.00 97.88 184 ALA A C 1
ATOM 1428 O O . ALA A 1 184 ? -6.340 7.445 13.397 1.00 97.88 184 ALA A O 1
ATOM 1429 N N . GLY A 1 185 ? -5.505 5.363 13.225 1.00 97.81 185 GLY A N 1
ATOM 1430 C CA . GLY A 1 185 ? -6.676 4.671 13.772 1.00 97.81 185 GLY A CA 1
ATOM 1431 C C . GLY A 1 185 ? -7.759 4.306 12.749 1.00 97.81 185 GLY A C 1
ATOM 1432 O O . GLY A 1 185 ? -8.828 3.857 13.152 1.00 97.81 185 GLY A O 1
ATOM 1433 N N . ILE A 1 186 ? -7.496 4.434 11.438 1.00 98.31 186 ILE A N 1
ATOM 1434 C CA . ILE A 1 186 ? -8.538 4.332 10.394 1.00 98.31 186 ILE A CA 1
ATOM 1435 C C . ILE A 1 186 ? -8.412 3.115 9.459 1.00 98.31 186 ILE A C 1
ATOM 1437 O O . ILE A 1 186 ? -9.284 2.907 8.615 1.00 98.31 186 ILE A O 1
ATOM 1441 N N . HIS A 1 187 ? -7.347 2.315 9.563 1.00 98.56 187 HIS A N 1
ATOM 1442 C CA . HIS A 1 187 ? -7.169 1.073 8.794 1.00 98.56 187 HIS A CA 1
ATOM 1443 C C . HIS A 1 187 ? -6.481 -0.025 9.610 1.00 98.56 187 HIS A C 1
ATOM 1445 O O . HIS A 1 187 ? -5.595 0.243 10.420 1.00 98.56 187 HIS A O 1
ATOM 1451 N N . TYR A 1 188 ? -6.818 -1.284 9.340 1.00 98.19 188 TYR A N 1
ATOM 1452 C CA . TYR A 1 188 ? -6.108 -2.435 9.904 1.00 98.19 188 TYR A CA 1
ATOM 1453 C C . TYR A 1 188 ? -4.837 -2.758 9.112 1.00 98.19 188 TYR A C 1
ATOM 1455 O O . TYR A 1 188 ? -4.753 -2.474 7.917 1.00 98.19 188 TYR A O 1
ATOM 1463 N N . ARG A 1 189 ? -3.899 -3.490 9.730 1.00 96.88 189 ARG A N 1
ATOM 1464 C CA . ARG A 1 189 ? -2.727 -4.045 9.027 1.00 96.88 189 ARG A CA 1
ATOM 1465 C C . ARG A 1 189 ? -3.118 -4.820 7.765 1.00 96.88 189 ARG A C 1
ATOM 1467 O O . ARG A 1 189 ? -2.471 -4.661 6.738 1.00 96.88 189 ARG A O 1
ATOM 1474 N N . SER A 1 190 ? -4.179 -5.628 7.826 1.00 97.06 190 SER A N 1
ATOM 1475 C CA . SER A 1 190 ? -4.629 -6.404 6.665 1.00 97.06 190 SER A CA 1
ATOM 1476 C C . SER A 1 190 ? -5.197 -5.544 5.535 1.00 97.06 190 SER A C 1
ATOM 1478 O O . SER A 1 190 ? -5.056 -5.927 4.378 1.00 97.06 190 SER A O 1
ATOM 1480 N N . ASP A 1 191 ? -5.764 -4.368 5.830 1.00 97.94 191 ASP A N 1
ATOM 1481 C C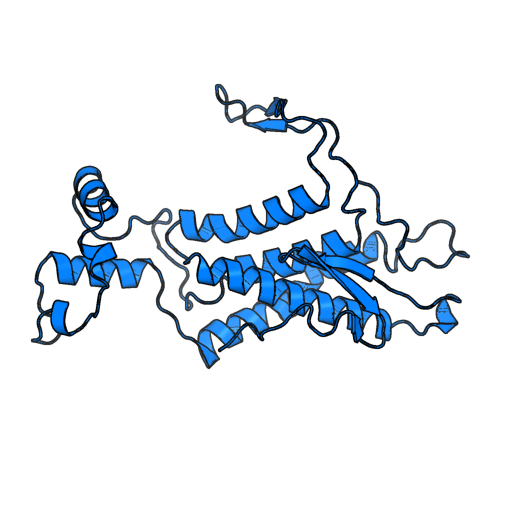A . ASP A 1 191 ? -6.184 -3.417 4.791 1.00 97.94 191 ASP A CA 1
ATOM 1482 C C . ASP A 1 191 ? -4.962 -2.887 4.026 1.00 97.94 191 ASP A C 1
ATOM 1484 O O . ASP A 1 191 ? -5.016 -2.725 2.805 1.00 97.94 191 ASP A O 1
ATOM 1488 N N . THR A 1 192 ? -3.863 -2.651 4.748 1.00 96.06 192 THR A N 1
ATOM 1489 C CA . THR A 1 192 ? -2.582 -2.187 4.207 1.00 96.06 192 THR A CA 1
ATOM 1490 C C . THR A 1 192 ? -1.894 -3.257 3.370 1.00 96.06 192 THR A C 1
ATOM 1492 O O . THR A 1 192 ? -1.618 -3.022 2.196 1.00 96.06 192 THR A O 1
ATOM 1495 N N . THR A 1 193 ? -1.635 -4.440 3.932 1.00 94.69 193 THR A N 1
ATOM 1496 C CA . THR A 1 193 ? -0.878 -5.486 3.224 1.00 94.69 193 THR A CA 1
ATOM 1497 C C . THR A 1 193 ? -1.616 -5.971 1.980 1.00 94.69 193 THR A C 1
ATOM 1499 O O . THR A 1 193 ? -1.004 -6.119 0.926 1.00 94.69 193 THR A O 1
ATOM 1502 N N . ALA A 1 194 ? -2.939 -6.149 2.065 1.00 94.31 194 ALA A N 1
ATOM 1503 C CA . ALA A 1 194 ? -3.735 -6.503 0.897 1.00 94.31 194 ALA A CA 1
ATOM 1504 C C . ALA A 1 194 ? -3.780 -5.363 -0.125 1.00 94.31 194 ALA A C 1
ATOM 1506 O O . ALA A 1 194 ? -3.636 -5.613 -1.317 1.00 94.31 194 ALA A O 1
ATOM 1507 N N . GLY A 1 195 ? -3.935 -4.113 0.327 1.00 96.81 195 GLY A N 1
ATOM 1508 C CA . GLY A 1 195 ? -3.966 -2.954 -0.560 1.00 96.81 195 GLY A CA 1
ATOM 1509 C C . GLY A 1 195 ? -2.688 -2.805 -1.384 1.00 96.81 195 GLY A C 1
ATOM 1510 O O . GLY A 1 195 ? -2.784 -2.686 -2.601 1.00 96.81 195 GLY A O 1
ATOM 1511 N N . LEU A 1 196 ? -1.510 -2.912 -0.758 1.00 97.19 196 LEU A N 1
ATOM 1512 C CA . LEU A 1 196 ? -0.221 -2.860 -1.465 1.00 97.19 196 LEU A CA 1
ATOM 1513 C C . LEU A 1 196 ? -0.148 -3.905 -2.587 1.00 97.19 196 LEU A C 1
ATOM 1515 O O . LEU A 1 196 ? 0.229 -3.582 -3.711 1.00 97.19 196 LEU A O 1
ATOM 1519 N N . ARG A 1 197 ? -0.585 -5.139 -2.312 1.00 95.31 197 ARG A N 1
ATOM 1520 C CA . ARG A 1 197 ? -0.572 -6.228 -3.297 1.00 95.31 197 ARG A CA 1
ATOM 1521 C C . ARG A 1 197 ? -1.654 -6.087 -4.372 1.00 95.31 197 ARG A C 1
ATOM 1523 O O . ARG A 1 197 ? -1.406 -6.466 -5.513 1.00 95.31 197 ARG A O 1
ATOM 1530 N N . VAL A 1 198 ? -2.828 -5.526 -4.057 1.00 95.94 198 VAL A N 1
ATOM 1531 C CA . VAL A 1 198 ? -3.841 -5.173 -5.075 1.00 95.94 198 VAL A CA 1
ATOM 1532 C C . VAL A 1 198 ? -3.261 -4.126 -6.026 1.00 95.94 198 VAL A C 1
ATOM 1534 O O . VAL A 1 198 ? -3.335 -4.298 -7.239 1.00 95.94 198 VAL A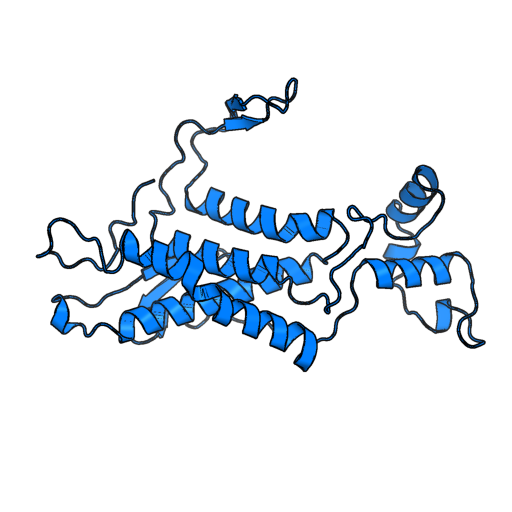 O 1
ATOM 1537 N N . GLY A 1 199 ? -2.655 -3.069 -5.478 1.00 97.62 199 GLY A N 1
ATOM 1538 C CA . GLY A 1 199 ? -2.006 -2.018 -6.260 1.00 97.62 199 GLY A CA 1
ATOM 1539 C C . GLY A 1 199 ? -0.897 -2.558 -7.156 1.00 97.62 199 GLY A C 1
ATOM 1540 O O . GLY A 1 199 ? -0.856 -2.229 -8.339 1.00 97.62 199 GLY A O 1
ATOM 1541 N N . GLU A 1 200 ? -0.052 -3.436 -6.614 1.00 97.75 200 GLU A N 1
ATOM 1542 C CA . GLU A 1 200 ? 1.031 -4.073 -7.362 1.00 97.75 200 GLU A CA 1
ATOM 1543 C C . GLU A 1 200 ? 0.510 -4.870 -8.561 1.00 97.75 200 GLU A C 1
ATOM 1545 O O . GLU A 1 200 ? 0.960 -4.613 -9.670 1.00 97.75 200 GLU A O 1
ATOM 1550 N N . ARG A 1 201 ? -0.505 -5.734 -8.390 1.00 95.94 201 ARG A N 1
ATOM 1551 C CA . ARG A 1 201 ? -1.111 -6.483 -9.513 1.00 95.94 201 ARG A CA 1
ATOM 1552 C C . ARG A 1 201 ? -1.670 -5.567 -10.601 1.00 95.94 201 ARG A C 1
ATOM 1554 O O . ARG A 1 201 ? -1.547 -5.866 -11.786 1.00 95.94 201 ARG A O 1
ATOM 1561 N N . ILE A 1 202 ? -2.306 -4.464 -10.204 1.00 97.00 202 ILE A N 1
ATOM 1562 C CA . ILE A 1 202 ? -2.879 -3.494 -11.146 1.00 97.00 202 ILE A CA 1
ATOM 1563 C C . ILE A 1 202 ? -1.768 -2.797 -11.928 1.00 97.00 202 ILE A C 1
ATOM 1565 O O . ILE A 1 202 ? -1.868 -2.688 -13.146 1.00 97.00 202 ILE A O 1
ATOM 1569 N N . ALA A 1 203 ? -0.699 -2.367 -11.254 1.00 98.00 203 ALA A N 1
ATOM 1570 C CA . ALA A 1 203 ? 0.463 -1.795 -11.921 1.00 98.00 203 ALA A CA 1
ATOM 1571 C C . ALA A 1 203 ? 1.106 -2.788 -12.893 1.00 98.00 203 ALA A C 1
ATOM 1573 O O . ALA A 1 203 ? 1.379 -2.410 -14.026 1.00 98.00 203 ALA A O 1
ATOM 1574 N N . THR A 1 204 ? 1.261 -4.059 -12.511 1.00 97.06 204 THR A N 1
ATOM 1575 C CA . THR A 1 204 ? 1.772 -5.102 -13.413 1.00 97.06 204 THR A CA 1
ATOM 1576 C C . THR A 1 204 ? 0.914 -5.248 -14.667 1.00 97.06 204 THR A C 1
ATOM 1578 O O . THR A 1 204 ? 1.447 -5.283 -15.772 1.00 97.06 204 THR A O 1
ATOM 1581 N N . ALA A 1 205 ? -0.414 -5.287 -14.518 1.00 95.56 205 ALA A N 1
ATOM 1582 C CA . ALA A 1 205 ? -1.331 -5.374 -15.653 1.00 95.56 205 ALA A CA 1
ATOM 1583 C C . ALA A 1 205 ? -1.252 -4.131 -16.558 1.00 95.56 205 ALA A C 1
ATOM 1585 O O . ALA A 1 205 ? -1.284 -4.255 -17.779 1.00 95.56 205 ALA A O 1
ATOM 1586 N N . VAL A 1 206 ? -1.103 -2.938 -15.973 1.00 96.00 206 VAL A N 1
ATOM 1587 C CA . VAL A 1 206 ? -0.925 -1.687 -16.727 1.00 96.00 206 VAL A CA 1
ATOM 1588 C C . VAL A 1 206 ? 0.410 -1.665 -17.477 1.00 96.00 206 VAL A C 1
ATOM 1590 O O . VAL A 1 206 ? 0.442 -1.232 -18.626 1.00 96.00 206 VAL A O 1
ATOM 1593 N N . LEU A 1 207 ? 1.497 -2.151 -16.870 1.00 94.88 207 LEU A N 1
ATOM 1594 C CA . LEU A 1 207 ? 2.801 -2.284 -17.529 1.00 94.88 207 LEU A CA 1
ATOM 1595 C C . LEU A 1 207 ? 2.729 -3.280 -18.696 1.00 94.88 207 LEU A C 1
ATOM 1597 O O . LEU A 1 207 ? 3.161 -2.949 -19.795 1.00 94.88 207 LEU A O 1
ATOM 1601 N N . ASN A 1 208 ? 2.107 -4.446 -18.494 1.00 93.69 208 ASN A N 1
ATOM 1602 C CA . ASN A 1 208 ? 1.861 -5.440 -19.546 1.00 93.69 208 ASN A CA 1
ATOM 1603 C C . ASN A 1 208 ? 1.057 -4.846 -20.718 1.00 93.69 208 ASN A C 1
ATOM 1605 O O . ASN A 1 208 ? 1.443 -4.992 -21.875 1.00 93.69 208 ASN A O 1
ATOM 1609 N N . GLU A 1 209 ? -0.021 -4.113 -20.434 1.00 92.38 209 GLU A N 1
ATOM 1610 C CA . GLU A 1 209 ? -0.815 -3.451 -21.474 1.00 92.38 209 GLU A CA 1
ATOM 1611 C C . GLU A 1 209 ? -0.022 -2.349 -22.194 1.00 92.38 209 GLU A C 1
ATOM 1613 O O . GLU A 1 209 ? -0.131 -2.188 -23.410 1.00 92.38 209 GLU A O 1
ATOM 1618 N N . ARG A 1 210 ? 0.835 -1.617 -21.473 1.00 89.81 210 ARG A N 1
ATOM 1619 C CA . ARG A 1 210 ? 1.715 -0.612 -22.079 1.00 89.81 210 ARG A CA 1
ATOM 1620 C C . ARG A 1 210 ? 2.700 -1.238 -23.067 1.00 89.81 210 ARG A C 1
ATOM 1622 O O . ARG A 1 210 ? 2.972 -0.617 -24.093 1.00 89.81 210 ARG A O 1
ATOM 1629 N N . LEU A 1 211 ? 3.193 -2.443 -22.779 1.00 89.06 211 LEU A N 1
ATOM 1630 C CA . LEU A 1 211 ? 4.028 -3.213 -23.703 1.00 89.06 211 LEU A CA 1
ATOM 1631 C C . LEU A 1 211 ? 3.226 -3.663 -24.933 1.00 89.06 211 LEU A C 1
ATOM 1633 O O . LEU A 1 211 ? 3.699 -3.494 -26.046 1.00 89.06 211 LEU A O 1
ATOM 1637 N N . ARG A 1 212 ? 1.975 -4.125 -24.779 1.00 87.56 212 ARG A N 1
ATOM 1638 C CA . ARG A 1 212 ? 1.120 -4.525 -25.923 1.00 87.56 212 ARG A CA 1
ATOM 1639 C C . ARG A 1 212 ? 0.760 -3.390 -26.875 1.00 87.56 212 ARG A C 1
ATOM 1641 O O . ARG A 1 212 ? 0.573 -3.623 -28.065 1.00 87.56 212 ARG A O 1
ATOM 1648 N N . GLN A 1 213 ? 0.671 -2.161 -26.373 1.00 84.75 213 GLN A N 1
ATOM 1649 C CA . GLN A 1 213 ? 0.460 -0.974 -27.211 1.00 84.75 213 GLN A CA 1
ATOM 1650 C C . GLN A 1 213 ? 1.657 -0.669 -28.130 1.00 84.75 213 GLN A C 1
ATOM 1652 O O . GLN A 1 213 ? 1.569 0.234 -28.964 1.00 84.75 213 GLN A O 1
ATOM 1657 N N . ARG A 1 214 ? 2.778 -1.384 -27.972 1.00 76.31 214 ARG A N 1
ATOM 1658 C CA . ARG A 1 214 ? 4.026 -1.195 -28.710 1.00 76.31 214 ARG A CA 1
ATOM 1659 C C . ARG A 1 214 ? 4.439 -2.516 -29.376 1.00 76.31 214 ARG A C 1
ATOM 1661 O O . ARG A 1 214 ? 4.919 -3.408 -28.685 1.00 76.31 214 ARG A O 1
ATOM 1668 N N . PRO A 1 215 ? 4.267 -2.675 -30.698 1.00 64.94 215 PRO A N 1
ATOM 1669 C CA . PRO A 1 215 ? 4.668 -3.907 -31.367 1.00 64.94 215 PRO A CA 1
ATOM 1670 C C . PRO A 1 215 ? 6.205 -4.022 -31.421 1.00 64.94 215 PRO A C 1
ATOM 1672 O O . PRO A 1 215 ? 6.905 -3.014 -31.522 1.00 64.94 215 PRO A O 1
ATOM 1675 N N . ALA A 1 216 ? 6.732 -5.248 -31.325 1.00 65.00 216 ALA A N 1
ATOM 1676 C CA . ALA A 1 216 ? 8.176 -5.522 -31.228 1.00 65.00 216 ALA A CA 1
ATOM 1677 C C . ALA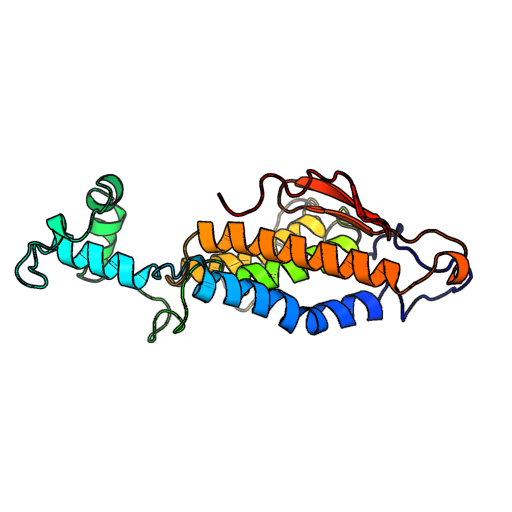 A 1 216 ? 8.981 -5.049 -32.458 1.00 65.00 216 ALA A C 1
ATOM 1679 O O . ALA A 1 216 ? 10.170 -4.741 -32.367 1.00 65.00 216 ALA A O 1
ATOM 1680 N N . ASP A 1 217 ? 8.326 -4.933 -33.614 1.00 64.88 217 ASP A N 1
ATOM 1681 C CA . ASP A 1 217 ? 8.909 -4.421 -34.855 1.00 64.88 217 ASP A CA 1
ATOM 1682 C C . ASP A 1 217 ? 9.068 -2.889 -34.878 1.00 64.88 217 ASP A C 1
ATOM 1684 O O . ASP A 1 217 ? 9.800 -2.374 -35.722 1.00 64.88 217 ASP A O 1
ATOM 1688 N N . ALA A 1 218 ? 8.451 -2.155 -33.941 1.00 63.31 218 ALA A N 1
ATOM 1689 C CA . ALA A 1 218 ? 8.579 -0.700 -33.857 1.00 63.31 218 ALA A CA 1
ATOM 1690 C C . ALA A 1 218 ? 9.977 -0.246 -33.405 1.00 63.31 218 ALA A C 1
ATOM 1692 O O . ALA A 1 218 ? 10.382 0.863 -33.747 1.00 63.31 218 ALA A O 1
ATOM 1693 N N . TYR A 1 219 ? 10.696 -1.086 -32.648 1.00 59.50 219 TYR A N 1
ATOM 1694 C CA . TYR A 1 219 ? 11.984 -0.745 -32.025 1.00 59.50 219 TYR A CA 1
ATOM 1695 C C . TYR A 1 219 ? 13.069 -1.825 -32.156 1.00 59.50 219 TYR A C 1
ATOM 1697 O O . TYR A 1 219 ? 14.185 -1.645 -31.673 1.00 59.50 219 TYR A O 1
ATOM 1705 N N . GLY A 1 220 ? 12.777 -2.936 -32.841 1.00 57.94 220 GLY A N 1
ATOM 1706 C CA . GLY A 1 220 ? 13.762 -3.981 -33.131 1.00 57.94 220 GLY A CA 1
ATOM 1707 C C . GLY A 1 220 ? 14.126 -4.883 -31.944 1.00 57.94 220 GLY A C 1
ATOM 1708 O O . GLY A 1 220 ? 15.081 -5.652 -32.058 1.00 57.94 220 GLY A O 1
ATOM 1709 N N . SER A 1 221 ? 13.386 -4.819 -30.832 1.00 61.78 221 SER A N 1
ATOM 1710 C CA . SER A 1 221 ? 13.541 -5.692 -29.662 1.00 61.78 221 SER A CA 1
ATOM 1711 C C . SER A 1 221 ? 12.205 -5.952 -28.956 1.00 61.78 221 SER A C 1
ATOM 1713 O O . SER A 1 221 ? 11.276 -5.142 -29.017 1.00 61.78 221 SER A O 1
ATOM 1715 N N . GLU A 1 222 ? 12.102 -7.103 -28.284 1.00 70.25 222 GLU A N 1
ATOM 1716 C CA . GLU A 1 222 ? 10.990 -7.392 -27.376 1.00 70.25 222 GLU A CA 1
ATOM 1717 C C . GLU A 1 222 ? 11.172 -6.599 -26.081 1.00 70.25 222 GLU A C 1
ATOM 1719 O O . GLU A 1 222 ? 12.233 -6.621 -25.457 1.00 70.25 222 GLU A O 1
ATOM 1724 N N . ALA A 1 223 ? 10.134 -5.854 -25.712 1.00 78.94 223 ALA A N 1
ATOM 1725 C CA . ALA A 1 223 ? 10.168 -4.956 -24.576 1.00 78.94 223 ALA A CA 1
ATOM 1726 C C . ALA A 1 223 ? 9.717 -5.671 -23.294 1.00 78.94 223 ALA A C 1
ATOM 1728 O O . ALA A 1 223 ? 8.627 -6.248 -23.263 1.00 78.94 223 ALA A O 1
ATOM 1729 N N . GLU A 1 224 ? 10.515 -5.579 -22.227 1.00 89.69 224 GLU A N 1
ATOM 1730 C CA . GLU A 1 224 ? 10.203 -6.171 -20.923 1.00 89.69 224 GLU A CA 1
ATOM 1731 C C . GLU A 1 224 ? 10.463 -5.201 -19.766 1.00 89.69 224 GLU A C 1
ATOM 1733 O O . GLU A 1 224 ? 11.298 -4.305 -19.857 1.00 89.69 224 GLU A O 1
ATOM 1738 N N . PHE A 1 225 ? 9.759 -5.400 -18.652 1.00 93.50 225 PHE A N 1
ATOM 1739 C CA . PHE A 1 225 ? 10.073 -4.771 -17.369 1.00 93.50 225 PHE A CA 1
ATOM 1740 C C . PHE A 1 225 ? 10.469 -5.824 -16.344 1.00 93.50 225 PHE A C 1
ATOM 1742 O O . PHE A 1 225 ? 9.763 -6.821 -16.188 1.00 93.50 225 PHE A O 1
ATOM 1749 N N . ASN A 1 226 ? 11.519 -5.550 -15.575 1.00 94.94 226 ASN A N 1
ATOM 1750 C CA . ASN A 1 226 ? 11.974 -6.410 -14.489 1.00 94.94 226 ASN A CA 1
ATOM 1751 C C . ASN A 1 226 ? 11.847 -5.679 -13.155 1.00 94.94 226 ASN A C 1
ATOM 1753 O O . ASN A 1 226 ? 12.188 -4.505 -13.052 1.00 94.94 226 ASN A O 1
ATOM 1757 N N . TYR A 1 227 ? 11.328 -6.352 -12.128 1.00 96.44 227 TYR A N 1
ATOM 1758 C CA . TYR A 1 227 ? 11.351 -5.824 -10.764 1.00 96.44 227 TYR A CA 1
ATOM 1759 C C . TYR A 1 227 ? 11.132 -6.918 -9.717 1.00 96.44 227 TYR A C 1
ATOM 1761 O O . TYR A 1 227 ? 10.604 -7.989 -9.997 1.00 96.44 227 TYR A O 1
ATOM 1769 N N . THR A 1 228 ? 11.468 -6.630 -8.459 1.00 97.06 228 THR A N 1
ATOM 1770 C CA . THR A 1 228 ? 11.118 -7.498 -7.325 1.00 97.06 228 THR A CA 1
ATOM 1771 C C . THR A 1 228 ? 9.800 -7.050 -6.689 1.00 97.06 228 THR A C 1
ATOM 1773 O O . THR A 1 228 ? 9.630 -5.885 -6.299 1.00 97.06 228 THR A O 1
ATOM 1776 N N . THR A 1 229 ? 8.847 -7.967 -6.552 1.00 96.44 229 THR A N 1
ATOM 1777 C CA . THR A 1 229 ? 7.546 -7.697 -5.927 1.00 96.44 229 THR A CA 1
ATOM 1778 C C . THR A 1 229 ? 7.663 -7.380 -4.428 1.00 96.44 229 THR A C 1
ATOM 1780 O O . THR A 1 229 ? 8.719 -7.568 -3.823 1.00 96.44 229 THR A O 1
ATOM 1783 N N . PHE A 1 230 ? 6.588 -6.895 -3.792 1.00 95.44 230 PHE A N 1
ATOM 1784 C CA . PHE A 1 230 ? 6.586 -6.655 -2.336 1.00 95.44 230 PHE A CA 1
ATOM 1785 C C . PHE A 1 230 ? 6.829 -7.919 -1.491 1.00 95.44 230 PHE A C 1
ATOM 1787 O O . PHE A 1 230 ? 7.301 -7.791 -0.364 1.00 95.44 230 PHE A O 1
ATOM 1794 N N . ASP A 1 231 ? 6.559 -9.111 -2.032 1.00 92.88 231 ASP A N 1
ATOM 1795 C CA . ASP A 1 231 ? 6.804 -10.398 -1.360 1.00 92.88 231 ASP A CA 1
ATOM 1796 C C . ASP A 1 231 ? 8.218 -10.954 -1.636 1.00 92.88 231 ASP A C 1
ATOM 1798 O O . ASP A 1 231 ? 8.556 -12.046 -1.186 1.00 92.88 231 ASP A O 1
ATOM 1802 N N . GLY A 1 232 ? 9.063 -10.216 -2.368 1.00 94.06 232 GLY A N 1
ATOM 1803 C CA . GLY A 1 232 ? 10.445 -10.615 -2.650 1.00 94.06 232 GLY A CA 1
ATOM 1804 C C . GLY A 1 232 ? 10.626 -11.505 -3.883 1.00 94.06 232 GLY A C 1
ATOM 1805 O O . GLY A 1 232 ? 11.744 -11.912 -4.170 1.00 94.06 232 GLY A O 1
ATOM 1806 N N . THR A 1 233 ? 9.562 -11.799 -4.633 1.00 95.12 233 THR A N 1
ATOM 1807 C CA . THR A 1 233 ? 9.653 -12.538 -5.906 1.00 95.12 233 THR A CA 1
ATOM 1808 C C . THR A 1 233 ? 10.122 -11.620 -7.029 1.00 95.12 233 THR A C 1
ATOM 1810 O O . THR A 1 233 ? 9.518 -10.567 -7.225 1.00 95.12 233 THR A O 1
ATOM 1813 N N . GLU A 1 234 ? 11.152 -12.008 -7.774 1.00 96.44 234 GLU A N 1
ATOM 1814 C CA . GLU A 1 234 ? 11.535 -11.343 -9.025 1.00 96.44 234 GLU A CA 1
ATOM 1815 C C . GLU A 1 234 ? 10.524 -11.661 -10.123 1.00 96.44 234 GLU A C 1
ATOM 1817 O O . GLU A 1 234 ? 10.078 -12.803 -10.251 1.00 96.44 234 GLU A O 1
ATOM 1822 N N . VAL A 1 235 ? 10.129 -10.638 -10.878 1.00 96.12 235 VAL A N 1
ATOM 1823 C CA . VAL A 1 235 ? 9.180 -10.772 -11.977 1.00 96.12 235 VAL A CA 1
ATOM 1824 C C . VAL A 1 235 ? 9.668 -10.073 -13.229 1.00 96.12 235 VAL A C 1
ATOM 1826 O O . VAL A 1 235 ? 10.212 -8.970 -13.166 1.00 96.12 235 VAL A O 1
ATOM 1829 N N . THR A 1 236 ? 9.361 -10.702 -14.355 1.00 96.12 236 THR A N 1
ATOM 1830 C CA . THR A 1 236 ? 9.509 -10.151 -15.699 1.00 96.12 236 THR A CA 1
ATOM 1831 C C . THR A 1 236 ? 8.123 -9.977 -16.303 1.00 96.12 236 THR A C 1
ATOM 1833 O O . THR A 1 236 ? 7.308 -10.904 -16.296 1.00 96.12 236 THR A O 1
ATOM 1836 N N . VAL A 1 237 ? 7.836 -8.779 -16.802 1.00 94.94 237 VAL A N 1
ATOM 1837 C CA . VAL A 1 237 ? 6.597 -8.436 -17.505 1.00 94.94 237 VAL A CA 1
ATOM 1838 C C . VAL A 1 237 ? 6.934 -8.236 -18.974 1.00 94.94 237 VAL A C 1
ATOM 1840 O O . VAL A 1 237 ? 7.695 -7.328 -19.290 1.00 94.94 237 VAL A O 1
ATOM 1843 N N . SER A 1 238 ? 6.343 -9.039 -19.852 1.00 92.25 238 SER A N 1
ATOM 1844 C CA . SER A 1 238 ? 6.445 -8.913 -21.312 1.00 92.25 238 SER A CA 1
ATOM 1845 C C . SER A 1 238 ? 5.081 -8.546 -21.906 1.00 92.25 238 SER A C 1
ATOM 1847 O O . SER A 1 238 ? 4.116 -8.357 -21.163 1.00 92.25 238 SER A O 1
ATOM 1849 N N . ALA A 1 239 ? 4.950 -8.442 -23.231 1.00 90.06 239 ALA A N 1
ATOM 1850 C CA . ALA A 1 239 ? 3.644 -8.265 -23.881 1.00 90.06 239 ALA A CA 1
ATOM 1851 C C . ALA A 1 239 ? 2.717 -9.492 -23.698 1.00 90.06 239 ALA A C 1
ATOM 1853 O O . ALA A 1 239 ? 1.490 -9.351 -23.596 1.00 90.06 239 ALA A O 1
ATOM 1854 N N . ASP A 1 240 ? 3.299 -10.686 -23.575 1.00 90.69 240 ASP A N 1
ATOM 1855 C CA . ASP A 1 240 ? 2.565 -11.952 -23.481 1.00 90.69 240 ASP A CA 1
ATOM 1856 C C . ASP A 1 240 ? 2.073 -12.258 -22.064 1.00 90.69 240 ASP A C 1
ATOM 1858 O O . ASP A 1 240 ? 1.081 -12.968 -21.885 1.00 90.69 240 ASP A O 1
ATOM 1862 N N . GLY A 1 241 ? 2.700 -11.677 -21.040 1.00 91.50 241 GLY A N 1
ATOM 1863 C CA . GLY A 1 241 ? 2.249 -11.840 -19.665 1.00 91.50 241 GLY A CA 1
ATOM 1864 C C . GLY A 1 241 ? 3.316 -11.529 -18.628 1.00 91.50 241 GLY A C 1
ATOM 1865 O O . GLY A 1 241 ? 4.143 -10.639 -18.806 1.00 91.50 241 GLY A O 1
ATOM 1866 N N . VAL A 1 242 ? 3.251 -12.248 -17.507 1.00 94.69 242 VAL A N 1
ATOM 1867 C CA . VAL A 1 242 ? 4.158 -12.074 -16.368 1.00 94.69 242 VAL A CA 1
ATOM 1868 C C . VAL A 1 242 ? 4.756 -13.418 -15.977 1.00 94.69 242 VAL A C 1
ATOM 1870 O O . VAL A 1 242 ? 4.029 -14.409 -15.864 1.00 94.69 242 VAL A O 1
ATOM 1873 N N . SER A 1 243 ? 6.063 -13.432 -15.730 1.00 95.50 243 SER A N 1
ATOM 1874 C CA . SER A 1 243 ? 6.815 -14.589 -15.250 1.00 95.50 243 SER A CA 1
ATOM 1875 C C . SER A 1 243 ? 7.471 -14.289 -13.892 1.00 95.50 243 SER A C 1
ATOM 1877 O O . SER A 1 243 ? 8.037 -13.208 -13.746 1.00 95.50 243 SER A O 1
ATOM 1879 N N . PRO A 1 244 ? 7.422 -15.208 -12.906 1.00 94.38 244 PRO A N 1
ATOM 1880 C CA . PRO A 1 244 ? 6.594 -16.410 -12.909 1.00 94.38 244 PRO A CA 1
ATOM 1881 C C . PRO A 1 244 ? 5.107 -16.046 -12.786 1.00 94.38 244 PRO A C 1
ATOM 1883 O O . PRO A 1 244 ? 4.738 -15.117 -12.066 1.00 94.38 244 PRO A O 1
ATOM 1886 N N . SER A 1 245 ? 4.228 -16.818 -13.430 1.00 86.25 245 SER A N 1
ATOM 1887 C CA . SER A 1 245 ? 2.772 -16.601 -13.356 1.00 86.25 245 SER A CA 1
ATOM 1888 C C . SER A 1 245 ? 2.227 -16.691 -11.923 1.00 86.25 245 SER A C 1
ATOM 1890 O O . SER A 1 245 ? 1.217 -16.070 -11.597 1.00 86.25 245 SER A O 1
ATOM 1892 N N . THR A 1 246 ? 2.943 -17.400 -11.049 1.00 88.00 246 THR A N 1
ATOM 1893 C CA . THR A 1 246 ? 2.626 -17.587 -9.630 1.00 88.00 246 THR A CA 1
ATOM 1894 C C . THR A 1 246 ? 3.113 -16.452 -8.726 1.00 88.00 246 THR A C 1
ATOM 1896 O O . THR A 1 246 ? 2.893 -16.508 -7.518 1.00 88.00 246 THR A O 1
ATOM 1899 N N . ALA A 1 247 ? 3.767 -15.406 -9.249 1.00 87.56 247 ALA A N 1
ATOM 1900 C CA . ALA A 1 247 ? 4.265 -14.281 -8.437 1.00 87.56 247 ALA A CA 1
ATOM 1901 C C . ALA A 1 247 ? 3.160 -13.534 -7.662 1.00 87.56 247 ALA A C 1
ATOM 1903 O O . ALA A 1 247 ? 3.423 -12.768 -6.726 1.00 87.56 247 ALA A O 1
ATOM 1904 N N . PHE A 1 248 ? 1.909 -13.771 -8.055 1.00 85.12 248 PHE A N 1
ATOM 1905 C CA . PHE A 1 248 ? 0.711 -13.232 -7.437 1.00 85.12 248 PHE A CA 1
ATOM 1906 C C . PHE A 1 248 ? -0.225 -14.343 -6.940 1.00 85.12 248 PHE A C 1
ATOM 1908 O O . PHE A 1 248 ? -1.440 -14.148 -6.905 1.00 85.12 248 PHE A O 1
ATOM 1915 N N . ASP A 1 249 ? 0.312 -15.494 -6.539 1.00 79.25 249 ASP A N 1
ATOM 1916 C CA . ASP A 1 249 ? -0.455 -16.549 -5.878 1.00 79.25 249 ASP A CA 1
ATOM 1917 C C . ASP A 1 249 ? -0.232 -16.574 -4.355 1.00 79.25 249 ASP A C 1
ATOM 1919 O O . ASP A 1 249 ? 0.858 -16.256 -3.880 1.00 79.25 249 ASP A O 1
ATOM 1923 N N . PRO A 1 250 ? -1.250 -16.974 -3.564 1.00 68.31 250 PRO A N 1
ATOM 1924 C CA . PRO A 1 250 ? -2.640 -17.173 -3.980 1.00 68.31 250 PRO A CA 1
ATOM 1925 C C . PRO A 1 250 ? -3.315 -15.840 -4.375 1.00 68.31 250 PRO A C 1
ATOM 1927 O O . PRO A 1 250 ? -2.797 -14.759 -4.071 1.00 68.31 250 PRO A O 1
ATOM 1930 N N . PRO A 1 251 ? -4.492 -15.876 -5.030 1.00 62.19 251 PRO A N 1
ATOM 1931 C CA . PRO A 1 251 ? -5.322 -14.689 -5.203 1.00 62.19 251 PRO A CA 1
ATOM 1932 C C . PRO A 1 251 ? -5.533 -13.984 -3.858 1.00 62.19 251 PRO A C 1
ATOM 1934 O O . PRO A 1 251 ? -5.703 -14.642 -2.833 1.00 62.19 251 PRO A O 1
ATOM 1937 N N . LEU A 1 252 ? -5.554 -12.646 -3.857 1.00 58.53 252 LEU A N 1
ATOM 1938 C CA . LEU A 1 252 ? -5.663 -11.817 -2.640 1.00 58.53 252 LEU A CA 1
ATOM 1939 C C . LEU A 1 252 ? -6.951 -12.034 -1.826 1.00 58.53 252 LEU A C 1
ATOM 1941 O O . LEU A 1 252 ? -7.095 -11.462 -0.747 1.00 58.53 252 LEU A O 1
ATOM 1945 N N . PHE A 1 253 ? -7.867 -12.862 -2.324 1.00 53.25 253 PHE A N 1
ATOM 1946 C CA . PHE A 1 253 ? -9.163 -13.145 -1.735 1.00 53.25 253 PHE A CA 1
ATOM 1947 C C . PHE A 1 253 ? -9.327 -14.666 -1.629 1.00 53.25 253 PHE A C 1
ATOM 1949 O O . PHE A 1 253 ? -9.408 -15.355 -2.647 1.00 53.25 253 PHE A O 1
ATOM 1956 N N . ARG A 1 254 ? -9.349 -15.174 -0.395 1.00 39.88 254 ARG A N 1
ATOM 1957 C CA . ARG A 1 254 ? -10.035 -16.418 -0.038 1.00 39.88 254 ARG A CA 1
ATOM 1958 C C . ARG A 1 254 ? -11.272 -16.045 0.761 1.00 39.88 254 ARG A C 1
ATOM 1960 O O . ARG A 1 254 ? -11.157 -15.094 1.569 1.00 39.88 254 ARG A O 1
#

Sequence (254 aa):
MPIDPSLPVDPNVPDGFVDFVRSGYQSLLGGIFQTHAHAAWYHKWRVHRRPRPEEYGGRVYHVMNETEIDGQPAAERYPIHQDLINSNALSETKKRVSTTLLPQAYPDGSPTHPSYPGGHAVTAGSNGTILKAYFDGDALITNPVRPDPNDPTSLTTDGTPDTLTVRGEINKLAANVAYARSWAGIHYRSDTTAGLRVGERIATAVLNERLRQRPADAYGSEAEFNYTTFDGTEVTVSADGVSPSTAFDPPLFR

pLDDT: mean 92.22, std 9.52, range [39.88, 98.69]

Foldseek 3Di:
DAWPPQFPDQPVDPDDDCPRAPVNLVCCLPVCLVVLLVVQQCCQPVNDVAAWLQVVLVLLQQQLVQHDDPNHTSCVVDPDDVCVNPDPVQVVCCVPPVTSGDDAPDPVRAPPTGAAAPSLLLSLLQSLLSQQQTHDQADWDPQDWDQDPVHNVDIDGPPDPRRCTNNNVSLVSSLCRQCVCVVRRTYDPLSNVLSSLSNNVSNLVVVLVSQLVDDCVNRVHFGWTWGQHPVRDIWIRGVVGIPPPCSCPPPSPD

Secondary structure (DSSP, 8-state):
-PBPTTS---TT-SS--SSSSHHHHHHHHHHTHHHHHHHHHHIIIIII-PPPHHHHHHHHHHHHTT-EETTEEHHHHS---HHHHT-HHHHHHHHHHSS-S---SSTT-S-SS--SSPHHHHHHHHHHHHHHHHB-SS-B-SS-EEE-SS-TTSEEE----TT-BHHHHHHHHHHHHHHHHHHTTS--HHHHHHHHHHHHHHHHHHHHHHHHTS-GGGTTS---EEEE-TTS-EEEE-SS-EESGGGGPSPS--

Radius of gyration: 22.53 Å; chains: 1; bounding box: 58×39×67 Å